Protein AF-A0A3M0XUB3-F1 (afdb_monomer)

Radius of gyration: 36.17 Å; Cα contacts (8 Å, |Δi|>4): 186; chains: 1; bounding box: 65×40×122 Å

Sequence (229 aa):
AEEGLRARLASLLEQQSFTDLVTPPSQEPRLFSTPADTIGNRPDVQAAEELEEAAHAAVKAAWAAYFPDFFASFSWLQNQGYNGSGANDATWQIAIQARLPLWTGGRRQAQLSEAKAQRRAAQYQQEAVKQSARAEVVAARGAWLAAQAQYRAAQSAVAAAEEVTRIQTDRFAEGRLSATDLVDAEATLADARSELVSSLVRWWKADDALRLAVGLAPAAYDEYTGPVK

Foldseek 3Di:
DVQVVQVVVCVVVVHPGPPDDPDFPPDQPPPVPDLLPLCVLAVLLVVLVVQLVVLVVQLVVLVCLQAKDKDKDKDWDFDPDPDPPPDRDIDIDIDIDIDHDPDDPCPSVVSNVVSVVSSVVSVVVSVVSSVVLSVQLVVLVVQLVVLVVQLVVLVVQLVVLVVVLVVQVVCVVVVNHDPVVNVVSVVSNVVSVVSNVVSSVSNLVSSQSNCVSSNHHRPVVVPPPDDDD

Structure (mmCIF, N/CA/C/O backbone):
data_AF-A0A3M0XUB3-F1
#
_entry.id   AF-A0A3M0XUB3-F1
#
loop_
_atom_site.group_PDB
_atom_site.id
_atom_site.type_symbol
_atom_site.label_atom_id
_atom_site.label_alt_id
_atom_site.label_comp_id
_atom_site.label_asym_id
_atom_site.label_entity_id
_atom_site.label_seq_id
_atom_site.pdbx_PDB_ins_code
_atom_site.Cartn_x
_atom_site.Cartn_y
_atom_site.Cartn_z
_atom_site.occupancy
_atom_site.B_iso_or_equiv
_atom_site.auth_seq_id
_atom_site.auth_comp_id
_atom_site.auth_asym_id
_atom_site.auth_atom_id
_atom_site.pdbx_PDB_model_num
ATOM 1 N N . ALA A 1 1 ? -36.779 -10.806 25.736 1.00 58.28 1 ALA A N 1
ATOM 2 C CA . ALA A 1 1 ? -37.187 -10.176 24.457 1.00 58.28 1 ALA A CA 1
ATOM 3 C C . ALA A 1 1 ? -36.072 -10.241 23.405 1.00 58.28 1 ALA A C 1
ATOM 5 O O . ALA A 1 1 ? -36.362 -10.604 22.273 1.00 58.28 1 ALA A O 1
ATOM 6 N N . GLU A 1 2 ? -34.810 -9.965 23.764 1.00 55.41 2 GLU A N 1
ATOM 7 C CA . GLU A 1 2 ? -33.663 -10.013 22.835 1.00 55.41 2 GLU A CA 1
ATOM 8 C C . GLU A 1 2 ? -33.388 -11.383 22.197 1.00 55.41 2 GLU A C 1
ATOM 10 O O . GLU A 1 2 ? -33.124 -11.439 20.999 1.00 55.41 2 GLU A O 1
ATOM 15 N N . GLU A 1 3 ? -33.480 -12.491 22.941 1.00 64.94 3 GLU A N 1
ATOM 16 C CA . GLU A 1 3 ? -33.212 -13.835 22.392 1.00 64.94 3 GLU A CA 1
ATOM 17 C C . GLU A 1 3 ? -34.139 -14.191 21.222 1.00 64.94 3 GLU A C 1
ATOM 19 O O . GLU A 1 3 ? -33.691 -14.709 20.200 1.00 64.94 3 GLU A O 1
ATOM 24 N N . GLY A 1 4 ? -35.424 -13.836 21.323 1.00 72.12 4 GLY A N 1
ATOM 25 C CA . GLY A 1 4 ? -36.395 -14.056 20.249 1.00 72.12 4 GLY A CA 1
ATOM 26 C C . GLY A 1 4 ? -36.142 -13.180 19.018 1.00 72.12 4 GLY A C 1
ATOM 27 O O . GLY A 1 4 ? -36.428 -13.600 17.896 1.00 72.12 4 GLY A O 1
ATOM 28 N N . LEU A 1 5 ? -35.580 -11.981 19.209 1.00 68.50 5 LEU A N 1
ATOM 29 C CA . LEU A 1 5 ? -35.204 -11.090 18.112 1.00 68.50 5 LEU A CA 1
ATOM 30 C C . LEU A 1 5 ? -33.959 -11.617 17.385 1.00 68.50 5 LEU A C 1
ATOM 32 O O . LEU A 1 5 ? -33.956 -11.689 16.159 1.00 68.50 5 LEU A O 1
ATOM 36 N N . ARG A 1 6 ? -32.943 -12.055 18.140 1.00 62.06 6 ARG A N 1
ATOM 37 C CA . ARG A 1 6 ? -31.702 -12.645 17.613 1.00 62.06 6 ARG A CA 1
ATOM 38 C C . ARG A 1 6 ? -31.969 -13.933 16.839 1.00 62.06 6 ARG A C 1
ATOM 40 O O . ARG A 1 6 ? -31.442 -14.091 15.745 1.00 62.06 6 ARG A O 1
ATOM 47 N N . ALA A 1 7 ? -32.843 -14.802 17.349 1.00 66.62 7 ALA A N 1
ATOM 48 C CA . ALA A 1 7 ? -33.237 -16.031 16.663 1.00 66.62 7 ALA A CA 1
ATOM 49 C C . ALA A 1 7 ? -33.978 -15.758 15.339 1.00 66.62 7 ALA A C 1
ATOM 51 O O . ALA A 1 7 ? -33.712 -16.408 14.329 1.00 66.62 7 ALA A O 1
ATOM 52 N N . ARG A 1 8 ? -34.872 -14.758 15.309 1.00 73.19 8 ARG A N 1
ATOM 53 C CA . ARG A 1 8 ? -35.572 -14.352 14.076 1.00 73.19 8 ARG A CA 1
ATOM 54 C C . ARG A 1 8 ? -34.632 -13.724 13.051 1.00 73.19 8 ARG A C 1
ATOM 56 O O . ARG A 1 8 ? -34.733 -14.046 11.871 1.00 73.19 8 ARG A O 1
ATOM 63 N N . LEU A 1 9 ? -33.704 -12.874 13.485 1.00 68.81 9 LEU A N 1
ATOM 64 C CA . LEU A 1 9 ? -32.691 -12.293 12.602 1.00 68.81 9 LEU A CA 1
ATOM 65 C C . LEU A 1 9 ? -31.747 -13.361 12.039 1.00 68.81 9 LEU A C 1
ATOM 67 O O . LEU A 1 9 ? -31.452 -13.336 10.849 1.00 68.81 9 LEU A O 1
ATOM 71 N N . ALA A 1 10 ? -31.331 -14.325 12.866 1.00 65.81 10 ALA A N 1
ATOM 72 C CA . ALA A 1 10 ? -30.506 -15.456 12.441 1.00 65.81 10 ALA A CA 1
ATOM 73 C C . ALA A 1 10 ? -31.210 -16.268 11.344 1.00 65.81 10 ALA A C 1
ATOM 75 O O . ALA A 1 10 ? -30.622 -16.533 10.299 1.00 65.81 10 ALA A O 1
ATOM 76 N N . SER A 1 11 ? -32.509 -16.538 11.520 1.00 74.06 11 SER A N 1
ATOM 77 C CA . SER A 1 11 ? -33.312 -17.244 10.513 1.00 74.06 11 SER A CA 1
ATOM 78 C C . SER A 1 11 ? -33.488 -16.474 9.198 1.00 74.06 11 SER A C 1
ATOM 80 O O . SER A 1 11 ? -33.572 -17.092 8.143 1.00 74.06 11 SER A O 1
ATOM 82 N N . LEU A 1 12 ? -33.522 -15.136 9.242 1.00 80.62 12 LEU A N 1
ATOM 83 C CA . LEU A 1 12 ? -33.640 -14.282 8.052 1.00 80.62 12 LEU A CA 1
ATOM 84 C C . LEU A 1 12 ? -32.338 -14.193 7.251 1.00 80.62 12 LEU A C 1
ATOM 86 O O . LEU A 1 12 ? -32.382 -13.962 6.048 1.00 80.62 12 LEU A O 1
ATOM 90 N N . LEU A 1 13 ? -31.197 -14.341 7.922 1.00 75.25 13 LEU A N 1
ATOM 91 C CA . LEU A 1 13 ? -29.862 -14.223 7.335 1.00 75.25 13 LEU A CA 1
ATOM 92 C C . LEU A 1 13 ? -29.212 -15.587 7.050 1.00 75.25 13 LEU A C 1
ATOM 94 O O . LEU A 1 13 ? -28.013 -15.637 6.795 1.00 75.25 13 LEU A O 1
ATOM 98 N N . GLU A 1 14 ? -29.980 -16.681 7.127 1.00 75.12 14 GLU A N 1
ATOM 99 C CA . GLU A 1 14 ? -29.489 -18.064 6.996 1.00 75.12 14 GLU A CA 1
ATOM 100 C C . GLU A 1 14 ? -28.308 -18.398 7.935 1.00 75.12 14 GLU A C 1
ATOM 102 O O . GLU A 1 14 ? -27.496 -19.280 7.655 1.00 75.12 14 GLU A O 1
ATOM 107 N N . GLN A 1 15 ? -28.201 -17.716 9.080 1.00 58.84 15 GLN A N 1
ATOM 108 C CA . GLN A 1 15 ? -27.151 -17.966 10.068 1.00 58.84 15 GLN A CA 1
ATOM 109 C C . GLN A 1 15 ? -27.654 -18.861 11.203 1.00 58.84 15 GLN A C 1
ATOM 111 O O . GLN A 1 15 ? -28.794 -18.741 11.650 1.00 58.84 15 GLN A O 1
ATOM 116 N N . GLN A 1 16 ? -26.795 -19.768 11.688 1.00 55.72 16 GLN A N 1
ATOM 117 C CA . GLN A 1 16 ? -27.175 -20.757 12.708 1.00 55.72 16 GLN A CA 1
ATOM 118 C C . GLN A 1 16 ? -27.463 -20.120 14.075 1.00 55.72 16 GLN A C 1
ATOM 120 O O . GLN A 1 16 ? -28.366 -20.567 14.779 1.00 55.72 16 GLN A O 1
ATOM 125 N N . SER A 1 17 ? -26.730 -19.069 14.451 1.00 54.97 17 SER A N 1
ATOM 126 C CA . SER A 1 17 ? -27.003 -18.263 15.642 1.00 54.97 17 SER A CA 1
ATOM 127 C C . SER A 1 17 ? -26.176 -16.971 15.628 1.00 54.97 17 SER A C 1
ATOM 129 O O . SER A 1 17 ? -25.118 -16.927 15.012 1.00 54.97 17 SER A O 1
ATOM 131 N N . PHE A 1 18 ? -26.631 -15.935 16.340 1.00 52.50 18 PHE A N 1
ATOM 132 C CA . PHE A 1 18 ? -25.829 -14.739 16.662 1.00 52.50 18 PHE A CA 1
ATOM 133 C C . PHE A 1 18 ? -25.311 -14.772 18.110 1.00 52.50 18 PHE A C 1
ATOM 135 O O . PHE A 1 18 ? -25.083 -13.730 18.722 1.00 52.50 18 PHE A O 1
ATOM 142 N N . THR A 1 19 ? -25.226 -15.962 18.708 1.00 49.53 19 THR A N 1
ATOM 143 C CA . THR A 1 19 ? -24.851 -16.129 20.121 1.00 49.53 19 THR A CA 1
ATOM 144 C C . THR A 1 19 ? -23.349 -16.184 20.352 1.00 49.53 19 THR A C 1
ATOM 146 O O . THR A 1 19 ? -22.919 -15.952 21.481 1.00 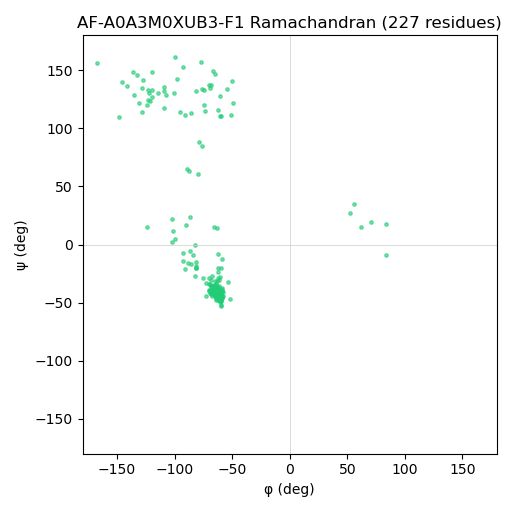49.53 19 THR A O 1
ATOM 149 N N . ASP A 1 20 ? -22.556 -16.429 19.311 1.00 51.12 20 ASP A N 1
ATOM 150 C CA . ASP A 1 20 ? -21.107 -16.459 19.446 1.00 51.12 20 ASP A CA 1
ATOM 151 C C . ASP A 1 20 ? -20.565 -15.036 19.593 1.00 51.12 20 ASP A C 1
ATOM 153 O O . ASP A 1 20 ? -20.750 -14.167 18.736 1.00 51.12 20 ASP A O 1
ATOM 157 N N . LEU A 1 21 ? -19.895 -14.784 20.720 1.00 53.72 21 LEU A N 1
ATOM 158 C CA . LEU A 1 21 ? -19.135 -13.558 20.910 1.00 53.72 21 LEU A CA 1
ATOM 159 C C . LEU A 1 21 ? -18.027 -13.543 19.859 1.00 53.72 21 LEU A C 1
ATOM 161 O O . LEU A 1 21 ? -17.131 -14.388 19.889 1.00 53.72 21 LEU A O 1
ATOM 165 N N . VAL A 1 22 ? -18.081 -12.568 18.947 1.00 63.12 22 VAL A N 1
ATOM 166 C CA . VAL A 1 22 ? -16.987 -12.305 18.011 1.00 63.12 22 VAL A CA 1
ATOM 167 C C . VAL A 1 22 ? -15.709 -12.182 18.836 1.00 63.12 22 VAL A C 1
ATOM 169 O O . VAL A 1 22 ? -15.559 -11.267 19.651 1.00 63.12 22 VAL A O 1
ATOM 172 N N . THR A 1 23 ? -14.812 -13.154 18.679 1.00 66.31 23 THR A N 1
ATOM 173 C CA . THR A 1 23 ? -13.609 -13.218 19.505 1.00 66.31 23 THR A CA 1
ATOM 174 C C . THR A 1 23 ? -12.705 -12.056 19.098 1.00 66.31 23 THR A C 1
ATOM 176 O O . THR A 1 23 ? -12.555 -11.805 17.905 1.00 66.31 23 THR A O 1
ATOM 179 N N . PRO A 1 24 ? -12.118 -11.288 20.025 1.00 67.44 24 PRO A N 1
ATOM 180 C CA . PRO A 1 24 ? -11.225 -10.210 19.630 1.00 67.44 24 PRO A CA 1
ATOM 181 C C . PRO A 1 24 ? -9.972 -10.771 18.939 1.00 67.44 24 PRO A C 1
ATOM 183 O O . PRO A 1 24 ? -9.515 -11.852 19.331 1.00 67.44 24 PRO A O 1
ATOM 186 N N . PRO A 1 25 ? -9.385 -10.064 17.954 1.00 69.06 25 PRO A N 1
ATOM 187 C CA . PRO A 1 25 ? -8.170 -10.528 17.298 1.00 69.06 25 PRO A CA 1
ATOM 188 C C . PRO A 1 25 ? -7.055 -10.679 18.341 1.00 69.06 25 PRO A C 1
ATOM 190 O O . PRO A 1 25 ? -6.596 -9.722 18.960 1.00 69.06 25 PRO A O 1
ATOM 193 N N . SER A 1 26 ? -6.674 -11.924 18.622 1.00 62.12 26 SER A N 1
ATOM 194 C CA . SER A 1 26 ? -5.925 -12.261 19.837 1.00 62.12 26 SER A CA 1
ATOM 195 C C . SER A 1 26 ? -4.426 -11.985 19.728 1.00 62.12 26 SER A C 1
ATOM 197 O O . SER A 1 26 ? -3.753 -11.889 20.756 1.00 62.12 26 SER A O 1
ATOM 199 N N . GLN A 1 27 ? -3.887 -11.842 18.511 1.00 64.88 27 GLN A N 1
ATOM 200 C CA . GLN A 1 27 ? -2.463 -11.611 18.268 1.00 64.88 27 GLN A CA 1
ATOM 201 C C . GLN A 1 27 ? -2.254 -10.703 17.058 1.00 64.88 27 GLN A C 1
ATOM 203 O O . GLN A 1 27 ? -2.925 -10.859 16.042 1.00 64.88 27 GLN A O 1
ATOM 208 N N . GLU A 1 28 ? -1.287 -9.788 17.166 1.00 64.50 28 GLU A N 1
ATOM 209 C CA . GLU A 1 28 ? -0.730 -9.105 15.997 1.00 64.50 28 GLU A CA 1
ATOM 210 C C . GLU A 1 28 ? -0.254 -10.189 15.003 1.00 64.50 28 GLU A C 1
ATOM 212 O O . GLU A 1 28 ? 0.377 -11.162 15.444 1.00 64.50 28 GLU A O 1
ATOM 217 N N . PRO A 1 29 ? -0.557 -10.085 13.695 1.00 60.72 29 PRO A N 1
ATOM 218 C CA . PRO A 1 29 ? -0.103 -11.062 12.708 1.00 60.72 29 PRO A CA 1
ATOM 219 C C . PRO A 1 29 ? 1.408 -11.328 12.861 1.00 60.72 29 PRO A C 1
ATOM 221 O O . PRO A 1 29 ? 2.213 -10.406 12.815 1.00 60.72 29 PRO A O 1
ATOM 224 N N . ARG A 1 30 ? 1.812 -12.585 13.102 1.00 53.41 30 ARG A N 1
ATOM 225 C CA . ARG A 1 30 ? 3.136 -12.973 13.652 1.00 53.41 30 ARG A CA 1
ATOM 226 C C . ARG A 1 30 ? 4.384 -12.688 12.783 1.00 53.41 30 ARG A C 1
ATOM 228 O O . ARG A 1 30 ? 5.447 -13.221 13.082 1.00 53.41 30 ARG A O 1
ATOM 235 N N . LEU A 1 31 ? 4.325 -11.865 11.739 1.00 51.97 31 LEU A N 1
ATOM 236 C CA . LEU A 1 31 ? 5.441 -11.690 10.789 1.00 51.97 31 LEU A CA 1
ATOM 237 C C . LEU A 1 31 ? 6.319 -10.443 11.023 1.00 51.97 31 LEU A C 1
ATOM 239 O O . LEU A 1 31 ? 7.235 -10.186 10.249 1.00 51.97 31 LEU A O 1
ATOM 243 N N . PHE A 1 32 ? 6.103 -9.668 12.089 1.00 49.38 32 PHE A N 1
ATOM 244 C CA . PHE A 1 32 ? 6.733 -8.344 12.242 1.00 49.38 32 PHE A CA 1
ATOM 245 C C . PHE A 1 32 ? 8.093 -8.294 12.950 1.00 49.38 32 PHE A C 1
ATOM 247 O O . PHE A 1 32 ? 8.518 -7.204 13.339 1.00 49.38 32 PHE A O 1
ATOM 254 N N . SER A 1 33 ? 8.826 -9.402 13.109 1.00 46.06 33 SER A N 1
ATOM 255 C CA . SER A 1 33 ? 10.192 -9.289 13.651 1.00 46.06 33 SER A CA 1
ATOM 256 C C . SER A 1 33 ? 11.116 -8.455 12.748 1.00 46.06 33 SER A C 1
ATOM 258 O O . SER A 1 33 ? 12.080 -7.884 13.252 1.00 46.06 33 SER A O 1
ATOM 260 N N . THR A 1 34 ? 10.784 -8.290 11.458 1.00 48.47 34 THR A N 1
ATOM 261 C CA . THR A 1 34 ? 11.480 -7.388 10.524 1.00 48.47 34 THR A CA 1
ATOM 262 C C . THR A 1 34 ? 10.526 -6.812 9.456 1.00 48.47 34 THR A C 1
ATOM 264 O O . THR A 1 34 ? 10.148 -7.518 8.525 1.00 48.47 34 THR A O 1
ATOM 267 N N . PRO A 1 35 ? 10.186 -5.502 9.494 1.00 53.78 35 PRO A N 1
ATOM 268 C CA . PRO A 1 35 ? 9.396 -4.821 8.449 1.00 53.78 35 PRO A CA 1
ATOM 269 C C . PRO A 1 35 ? 10.002 -4.866 7.034 1.00 53.78 35 PRO A C 1
ATOM 271 O O . PRO A 1 35 ? 9.356 -4.471 6.067 1.00 53.78 35 PRO A O 1
ATOM 274 N N . ALA A 1 36 ? 11.270 -5.268 6.913 1.00 49.06 36 ALA A N 1
ATOM 275 C CA . ALA A 1 36 ? 12.004 -5.292 5.655 1.00 49.06 36 ALA A CA 1
ATOM 276 C C . ALA A 1 36 ? 11.719 -6.539 4.799 1.00 49.06 36 ALA A C 1
ATOM 278 O O . ALA A 1 36 ? 11.812 -6.430 3.578 1.00 49.06 36 ALA A O 1
ATOM 279 N N . ASP A 1 37 ? 11.337 -7.670 5.406 1.00 55.12 37 ASP A N 1
ATOM 280 C CA . ASP A 1 37 ? 11.172 -8.949 4.691 1.00 55.12 37 ASP A CA 1
ATOM 281 C C . ASP A 1 37 ? 9.738 -9.199 4.200 1.00 55.12 37 ASP A C 1
ATOM 283 O O . ASP A 1 37 ? 9.510 -10.053 3.347 1.00 55.12 37 ASP A O 1
ATOM 287 N N . THR A 1 38 ? 8.752 -8.444 4.689 1.00 62.12 38 THR A N 1
ATOM 288 C CA . THR A 1 38 ? 7.331 -8.703 4.401 1.00 62.12 38 THR A CA 1
ATOM 289 C C . THR A 1 38 ? 6.842 -8.157 3.061 1.00 62.12 38 THR A C 1
ATOM 291 O O . THR A 1 38 ? 5.838 -8.619 2.533 1.00 62.12 38 THR A O 1
ATOM 294 N N . ILE A 1 39 ? 7.543 -7.186 2.478 1.00 72.75 39 ILE A N 1
ATOM 295 C CA . ILE A 1 39 ? 7.062 -6.458 1.292 1.00 72.75 39 ILE A CA 1
ATOM 296 C C . ILE A 1 39 ? 7.315 -7.221 -0.014 1.00 72.75 39 ILE A C 1
ATOM 298 O O . ILE A 1 39 ? 6.632 -6.970 -1.003 1.00 72.75 39 ILE A O 1
ATOM 302 N N . GLY A 1 40 ? 8.247 -8.181 -0.024 1.00 71.62 40 GLY A N 1
ATOM 303 C CA . GLY A 1 40 ? 8.594 -8.946 -1.231 1.00 71.62 40 GLY A CA 1
ATOM 304 C C . GLY A 1 40 ? 7.441 -9.782 -1.802 1.00 71.62 40 GLY A C 1
ATOM 305 O O . GLY A 1 40 ? 7.410 -10.061 -2.998 1.00 71.62 40 GLY A O 1
ATOM 306 N N . ASN A 1 41 ? 6.455 -10.136 -0.973 1.00 75.62 41 ASN A N 1
ATOM 307 C CA . ASN A 1 41 ? 5.272 -10.874 -1.417 1.00 75.62 41 ASN A CA 1
ATOM 308 C C . ASN A 1 41 ? 4.149 -9.978 -1.951 1.00 75.62 41 ASN A C 1
ATOM 310 O O . ASN A 1 41 ? 3.140 -10.502 -2.423 1.00 75.62 41 ASN A O 1
ATOM 314 N N . ARG A 1 42 ? 4.274 -8.647 -1.877 1.00 85.38 42 ARG A N 1
ATOM 315 C CA . ARG A 1 42 ? 3.205 -7.774 -2.356 1.00 85.38 42 ARG A CA 1
ATOM 316 C C . ARG A 1 42 ? 3.205 -7.699 -3.894 1.00 85.38 42 ARG A C 1
ATOM 318 O O . ARG A 1 42 ? 4.259 -7.481 -4.498 1.00 85.38 42 ARG A O 1
ATOM 325 N N . PRO A 1 43 ? 2.031 -7.824 -4.541 1.00 88.44 43 PRO A N 1
ATOM 326 C CA . PRO A 1 43 ? 1.930 -7.857 -6.001 1.00 88.44 43 PRO A CA 1
ATOM 327 C C . PRO A 1 43 ? 2.292 -6.520 -6.664 1.00 88.44 43 PRO A C 1
ATOM 329 O O . PRO A 1 43 ? 2.754 -6.503 -7.800 1.00 88.44 43 PRO A O 1
ATOM 332 N N . ASP A 1 44 ? 2.119 -5.396 -5.965 1.00 90.69 44 ASP A N 1
ATOM 333 C CA . ASP A 1 44 ? 2.519 -4.067 -6.441 1.00 90.69 44 ASP A CA 1
ATOM 334 C C . ASP A 1 44 ? 4.046 -3.909 -6.519 1.00 90.69 44 ASP A C 1
ATOM 336 O O . ASP A 1 44 ? 4.563 -3.348 -7.486 1.00 90.69 44 ASP A O 1
ATOM 340 N N . VAL A 1 45 ? 4.779 -4.451 -5.542 1.00 91.44 45 VAL A N 1
ATOM 341 C CA . VAL A 1 45 ? 6.249 -4.458 -5.536 1.00 91.44 45 VAL A CA 1
ATOM 342 C C . VAL A 1 45 ? 6.806 -5.384 -6.608 1.00 91.44 45 VAL A C 1
ATOM 344 O O . VAL A 1 45 ? 7.726 -4.982 -7.319 1.00 91.44 45 VAL A O 1
ATOM 347 N N . GLN A 1 46 ? 6.216 -6.568 -6.778 1.00 91.50 46 GLN A N 1
ATOM 348 C CA . GLN A 1 46 ? 6.584 -7.490 -7.857 1.00 91.50 46 GLN A CA 1
ATOM 349 C C . GLN A 1 46 ? 6.339 -6.858 -9.231 1.00 91.50 46 GLN A C 1
ATOM 351 O O . GLN A 1 46 ? 7.223 -6.865 -10.080 1.00 91.50 46 GLN A O 1
ATOM 356 N N . ALA A 1 47 ? 5.189 -6.210 -9.437 1.00 93.12 47 ALA A N 1
ATOM 357 C CA . ALA A 1 47 ? 4.918 -5.494 -10.682 1.00 93.12 47 ALA A CA 1
ATOM 358 C C . ALA A 1 47 ? 5.948 -4.382 -10.953 1.00 93.12 47 ALA A C 1
ATOM 360 O O . ALA A 1 47 ? 6.363 -4.184 -12.094 1.00 93.12 47 ALA A O 1
ATOM 361 N N . ALA A 1 48 ? 6.387 -3.661 -9.917 1.00 94.25 48 ALA A N 1
ATOM 362 C CA . ALA A 1 48 ? 7.416 -2.636 -10.060 1.00 94.25 48 ALA A CA 1
ATOM 363 C C . ALA A 1 48 ? 8.808 -3.221 -10.377 1.00 94.25 48 ALA A C 1
ATOM 365 O O . ALA A 1 48 ? 9.569 -2.607 -11.125 1.00 94.25 48 ALA A O 1
ATOM 366 N N . GLU A 1 49 ? 9.132 -4.399 -9.841 1.00 94.12 49 GLU A N 1
ATOM 367 C CA . GLU A 1 49 ? 10.341 -5.165 -10.177 1.00 94.12 49 GLU A CA 1
ATOM 368 C C . GLU A 1 49 ? 10.340 -5.619 -11.642 1.00 94.12 49 GLU A C 1
ATOM 370 O O . GLU A 1 49 ? 11.296 -5.343 -12.366 1.00 94.12 49 GLU A O 1
ATOM 375 N N . GLU A 1 50 ? 9.237 -6.194 -12.119 1.00 95.44 50 GLU A N 1
ATOM 376 C CA . GLU A 1 50 ? 9.083 -6.609 -13.520 1.00 95.44 50 GLU A CA 1
ATOM 377 C C . GLU A 1 50 ? 9.182 -5.421 -14.494 1.00 95.44 50 GLU A C 1
ATOM 379 O O . GLU A 1 50 ? 9.758 -5.526 -15.579 1.00 95.44 50 GLU A O 1
ATOM 384 N N . LEU A 1 51 ? 8.669 -4.245 -14.110 1.00 95.25 51 LEU A N 1
ATOM 385 C CA . LEU A 1 51 ? 8.815 -3.018 -14.902 1.00 95.25 51 LEU A CA 1
ATOM 386 C C . LEU A 1 51 ? 10.273 -2.539 -14.982 1.00 95.25 51 LEU A C 1
ATOM 388 O O . LEU A 1 51 ? 10.708 -2.060 -16.036 1.00 95.25 51 LEU A O 1
ATOM 392 N N . GLU A 1 52 ? 11.041 -2.664 -13.897 1.00 96.50 52 GLU A N 1
ATOM 393 C CA . GLU A 1 52 ? 12.479 -2.375 -13.901 1.00 96.50 52 GLU A CA 1
ATOM 394 C C . GLU A 1 52 ? 13.232 -3.352 -14.815 1.00 96.50 52 GLU A C 1
ATOM 396 O O . GLU A 1 52 ? 14.069 -2.930 -15.624 1.00 96.50 52 GLU A O 1
ATOM 401 N N . GLU A 1 53 ? 12.897 -4.642 -14.746 1.00 96.56 53 GLU A N 1
ATOM 402 C CA . GLU A 1 53 ? 13.490 -5.673 -15.595 1.00 96.56 53 GLU A CA 1
ATOM 403 C C . GLU A 1 53 ? 13.152 -5.459 -17.078 1.00 96.56 53 GLU A C 1
ATOM 405 O O . GLU A 1 53 ? 14.046 -5.507 -17.932 1.00 96.56 53 GLU A O 1
ATOM 410 N N . ALA A 1 54 ? 11.905 -5.108 -17.399 1.00 97.38 54 ALA A N 1
ATOM 411 C CA . ALA A 1 54 ? 11.493 -4.741 -18.751 1.00 97.38 54 ALA A CA 1
ATOM 412 C C . ALA A 1 54 ? 12.282 -3.529 -19.278 1.00 97.38 54 ALA A C 1
ATOM 414 O O . ALA A 1 54 ? 12.774 -3.538 -20.413 1.00 97.38 54 ALA A O 1
ATOM 415 N N . ALA A 1 55 ? 12.487 -2.501 -18.448 1.00 97.06 55 ALA A N 1
ATOM 416 C CA . ALA A 1 55 ? 13.303 -1.345 -18.814 1.00 97.06 55 ALA A CA 1
ATOM 417 C C . ALA A 1 55 ? 14.788 -1.718 -18.992 1.00 97.06 55 ALA A C 1
ATOM 419 O O . ALA A 1 55 ? 15.474 -1.202 -19.880 1.00 97.06 55 ALA A O 1
ATOM 420 N N . HIS A 1 56 ? 15.303 -2.654 -18.194 1.00 97.44 56 HIS A N 1
ATOM 421 C CA . HIS A 1 56 ? 16.648 -3.195 -18.368 1.00 97.44 56 HIS A CA 1
ATOM 422 C C . HIS A 1 56 ? 16.787 -3.989 -19.679 1.00 97.44 56 HIS A C 1
ATOM 424 O O . HIS A 1 56 ? 17.784 -3.823 -20.391 1.00 97.44 56 HIS A O 1
ATOM 430 N N . ALA A 1 57 ? 15.785 -4.785 -20.054 1.00 97.56 57 ALA A N 1
ATOM 431 C CA . ALA A 1 57 ? 15.732 -5.464 -21.346 1.00 97.56 57 ALA A CA 1
ATOM 432 C C . ALA A 1 57 ? 15.679 -4.466 -22.517 1.00 97.56 57 ALA A C 1
ATOM 434 O O . ALA A 1 57 ? 16.378 -4.657 -23.514 1.00 97.56 57 ALA A O 1
ATOM 435 N N . ALA A 1 58 ? 14.959 -3.349 -22.374 1.00 96.62 58 ALA A N 1
ATOM 436 C CA . ALA A 1 58 ? 14.944 -2.276 -23.368 1.00 96.62 58 ALA A CA 1
ATOM 437 C C . ALA A 1 58 ? 16.332 -1.636 -23.566 1.00 96.62 58 ALA A C 1
ATOM 439 O O . ALA A 1 58 ? 16.732 -1.362 -24.699 1.00 96.62 58 ALA A O 1
ATOM 440 N N . VAL A 1 59 ? 17.124 -1.470 -22.497 1.00 97.69 59 VAL A N 1
ATOM 441 C CA . VAL A 1 59 ? 18.530 -1.029 -22.611 1.00 97.69 59 VAL A CA 1
ATOM 442 C C . VAL A 1 59 ? 19.367 -2.042 -23.390 1.00 97.69 59 VAL A C 1
ATOM 444 O O . VAL A 1 59 ? 20.160 -1.640 -24.245 1.00 97.69 59 VAL A O 1
ATOM 447 N N . LYS A 1 60 ? 19.191 -3.346 -23.135 1.00 96.81 60 LYS A N 1
ATOM 448 C CA . LYS A 1 60 ? 19.883 -4.403 -23.892 1.00 96.81 60 LYS A CA 1
ATOM 449 C C . LYS A 1 60 ? 19.493 -4.374 -25.370 1.00 96.81 60 LYS A C 1
ATOM 451 O O . LYS A 1 60 ? 20.376 -4.466 -26.215 1.00 96.81 60 LYS A O 1
ATOM 456 N N . ALA A 1 61 ? 18.214 -4.173 -25.686 1.00 95.50 61 ALA A N 1
ATOM 457 C CA . ALA A 1 61 ? 17.736 -4.031 -27.061 1.00 95.50 61 ALA A CA 1
ATOM 458 C C . ALA A 1 61 ? 18.317 -2.781 -27.752 1.00 95.50 61 ALA A C 1
ATOM 460 O O . ALA A 1 61 ? 18.795 -2.856 -28.882 1.00 95.50 61 ALA A O 1
ATOM 461 N N . ALA A 1 62 ? 18.368 -1.641 -27.056 1.00 95.25 62 ALA A N 1
ATOM 462 C CA . ALA A 1 62 ? 18.998 -0.426 -27.574 1.00 95.25 62 ALA A CA 1
ATOM 463 C C . ALA A 1 62 ? 20.511 -0.604 -27.794 1.00 95.25 62 ALA A C 1
ATOM 465 O O . ALA A 1 62 ? 21.078 -0.053 -28.738 1.00 95.25 62 ALA A O 1
ATOM 466 N N . TRP A 1 63 ? 21.173 -1.397 -26.948 1.00 94.94 63 TRP A N 1
ATOM 467 C CA . TRP A 1 63 ? 22.575 -1.768 -27.129 1.00 94.94 63 TRP A CA 1
ATOM 468 C C . TRP A 1 63 ? 22.773 -2.775 -28.273 1.00 94.94 63 TRP A C 1
ATOM 470 O O . TRP A 1 63 ? 23.752 -2.677 -29.009 1.00 94.94 63 TRP A O 1
ATOM 480 N N . ALA A 1 64 ? 21.817 -3.680 -28.503 1.00 93.69 64 ALA A N 1
ATOM 481 C CA . ALA A 1 64 ? 21.843 -4.625 -29.617 1.00 93.69 64 ALA A CA 1
ATOM 482 C C . ALA A 1 64 ? 21.854 -3.923 -30.988 1.00 93.69 64 ALA A C 1
ATOM 484 O O . ALA A 1 64 ? 22.476 -4.421 -31.919 1.00 93.69 64 ALA A O 1
ATOM 485 N N . ALA A 1 65 ? 21.298 -2.709 -31.093 1.00 90.69 65 ALA A N 1
ATOM 486 C CA . ALA A 1 65 ? 21.354 -1.890 -32.311 1.00 90.69 65 ALA A CA 1
ATOM 487 C C . ALA A 1 65 ? 22.786 -1.484 -32.744 1.00 90.69 65 ALA A C 1
ATOM 489 O O . ALA A 1 65 ? 22.980 -0.891 -33.815 1.00 90.69 65 ALA A O 1
ATOM 490 N N . TYR A 1 66 ? 23.806 -1.745 -31.918 1.00 91.19 66 TYR A N 1
ATOM 491 C CA . TYR A 1 66 ? 25.215 -1.586 -32.290 1.00 91.19 66 TYR A CA 1
ATOM 492 C C . TYR A 1 66 ? 25.769 -2.769 -33.096 1.00 91.19 66 TYR A C 1
ATOM 494 O O . TYR A 1 66 ? 26.805 -2.618 -33.743 1.00 91.19 66 TYR A O 1
ATOM 502 N N . PHE A 1 67 ? 25.065 -3.898 -33.111 1.00 92.81 67 PHE A N 1
ATOM 503 C CA . PHE A 1 67 ? 25.434 -5.119 -33.818 1.00 92.81 67 PHE A CA 1
ATOM 504 C C . PHE A 1 67 ? 24.675 -5.250 -35.150 1.00 92.81 67 PHE A C 1
ATOM 506 O O . PHE A 1 67 ? 23.688 -4.545 -35.370 1.00 92.81 67 PHE A O 1
ATOM 513 N N . PRO A 1 68 ? 25.158 -6.096 -36.080 1.00 92.31 68 PRO A N 1
ATOM 514 C CA . PRO A 1 68 ? 24.436 -6.395 -37.311 1.00 92.31 68 PRO A CA 1
ATOM 515 C C . PRO A 1 68 ? 23.159 -7.193 -37.032 1.00 92.31 68 PRO A C 1
ATOM 517 O O . PRO A 1 68 ? 23.186 -8.173 -36.289 1.00 92.31 68 PRO A O 1
ATOM 520 N N . ASP A 1 69 ? 22.073 -6.822 -37.705 1.00 92.19 69 ASP A N 1
ATOM 521 C CA . ASP A 1 69 ? 20.862 -7.635 -37.764 1.00 92.19 69 ASP A CA 1
ATOM 522 C C . ASP A 1 69 ? 21.042 -8.728 -38.821 1.00 92.19 69 ASP A C 1
ATOM 524 O O . ASP A 1 69 ? 21.447 -8.439 -39.951 1.00 92.19 69 ASP A O 1
ATOM 528 N N . PHE A 1 70 ? 20.713 -9.972 -38.478 1.00 93.69 70 PHE A N 1
ATOM 529 C CA . PHE A 1 70 ? 20.730 -11.098 -39.408 1.00 93.69 70 PHE A CA 1
ATOM 530 C C . PHE A 1 70 ? 19.303 -11.515 -39.749 1.00 93.69 70 PHE A C 1
ATOM 532 O O . PHE A 1 70 ? 18.491 -11.784 -38.868 1.00 93.69 70 PHE A O 1
ATOM 539 N N . PHE A 1 71 ? 19.018 -11.611 -41.040 1.00 95.12 71 PHE A N 1
ATOM 540 C CA . PHE A 1 71 ? 17.748 -12.073 -41.575 1.00 95.12 71 PHE A CA 1
ATOM 541 C C . PHE A 1 71 ? 18.009 -13.304 -42.428 1.00 95.12 71 PHE A C 1
ATOM 543 O O . PHE A 1 71 ? 18.834 -13.266 -43.338 1.00 95.12 71 PHE A O 1
ATOM 550 N N . ALA A 1 72 ? 17.300 -14.388 -42.148 1.00 95.75 72 ALA A N 1
ATOM 551 C CA . ALA A 1 72 ? 17.299 -15.576 -42.983 1.00 95.75 72 ALA A CA 1
ATOM 552 C C . ALA A 1 72 ? 15.875 -15.818 -43.474 1.00 95.75 72 ALA A C 1
ATOM 554 O O . ALA A 1 72 ? 14.926 -15.754 -42.692 1.00 95.75 72 ALA A O 1
ATOM 555 N N . SER A 1 73 ? 15.721 -16.079 -44.765 1.00 95.06 73 SER A N 1
ATOM 556 C CA . SER A 1 73 ? 14.438 -16.434 -45.354 1.00 95.06 73 SER A CA 1
ATOM 557 C C . SER A 1 73 ? 14.577 -17.651 -46.253 1.00 95.06 73 SER A C 1
ATOM 559 O O . SER A 1 73 ? 15.593 -17.866 -46.917 1.00 95.06 73 SER A O 1
ATOM 561 N N . PHE A 1 74 ? 13.523 -18.455 -46.252 1.00 95.81 74 PHE A N 1
ATOM 562 C CA . PHE A 1 74 ? 13.335 -19.572 -47.157 1.00 95.81 74 PHE A CA 1
ATOM 563 C C . PHE A 1 74 ? 12.032 -19.335 -47.907 1.00 95.81 74 PHE A C 1
ATOM 565 O O . PHE A 1 74 ? 11.007 -19.037 -47.291 1.00 95.81 74 PHE A O 1
ATOM 572 N N . SER A 1 75 ? 12.073 -19.447 -49.228 1.00 92.31 75 SER A N 1
ATOM 573 C CA . SER A 1 75 ? 10.884 -19.411 -50.064 1.00 92.31 75 SER A CA 1
ATOM 574 C C . SER A 1 75 ? 10.861 -20.620 -50.983 1.00 92.31 75 SER A C 1
ATOM 576 O O . SER A 1 75 ? 11.881 -21.058 -51.513 1.00 92.31 75 SER A O 1
ATOM 578 N N . TRP A 1 76 ? 9.666 -21.163 -51.170 1.00 90.56 76 TRP A N 1
ATOM 579 C CA . TRP A 1 76 ? 9.391 -22.213 -52.131 1.00 90.56 76 TRP A CA 1
ATOM 580 C C . TRP A 1 76 ? 8.171 -21.780 -52.925 1.00 90.56 76 TRP A C 1
ATOM 582 O O . TRP A 1 76 ? 7.127 -21.465 -52.355 1.00 90.56 76 TRP A O 1
ATOM 592 N N . LEU A 1 77 ? 8.340 -21.687 -54.237 1.00 84.69 77 LEU A N 1
ATOM 593 C CA . LEU A 1 77 ? 7.312 -21.241 -55.153 1.00 84.69 77 LEU A CA 1
ATOM 594 C C . LEU A 1 77 ? 7.095 -22.332 -56.191 1.00 84.69 77 LEU A C 1
ATOM 596 O O . LEU A 1 77 ? 8.029 -22.752 -56.874 1.00 84.69 77 LEU A O 1
ATOM 600 N N . GLN A 1 78 ? 5.850 -22.773 -56.309 1.00 81.62 78 GLN A N 1
ATOM 601 C CA . GLN A 1 78 ? 5.431 -23.714 -57.332 1.00 81.62 78 GLN A CA 1
ATOM 602 C C . GLN A 1 78 ? 4.563 -22.975 -58.341 1.00 81.62 78 GLN A C 1
ATOM 604 O O . GLN A 1 78 ? 3.507 -22.448 -57.989 1.00 81.62 78 GLN A O 1
ATOM 609 N N . ASN A 1 79 ? 5.016 -22.921 -59.591 1.00 72.62 79 ASN A N 1
ATOM 610 C CA . ASN A 1 79 ? 4.253 -22.303 -60.661 1.00 72.62 79 ASN A CA 1
ATOM 611 C C . ASN A 1 79 ? 3.447 -23.372 -61.408 1.00 72.62 79 ASN A C 1
ATOM 613 O O . ASN A 1 79 ? 4.019 -24.228 -62.077 1.00 72.62 79 ASN A O 1
ATOM 617 N N . GLN A 1 80 ? 2.118 -23.313 -61.319 1.00 68.56 80 GLN A N 1
ATOM 618 C CA . GLN A 1 80 ? 1.230 -24.110 -62.170 1.00 68.56 80 GLN A CA 1
ATOM 619 C C . GLN A 1 80 ? 0.947 -23.345 -63.469 1.00 68.56 80 GLN A C 1
ATOM 621 O O . GLN A 1 80 ? -0.170 -22.905 -63.733 1.00 68.56 80 GLN A O 1
ATOM 626 N N . GLY A 1 81 ? 1.995 -23.105 -64.254 1.00 61.84 81 GLY A N 1
ATOM 627 C CA . GLY A 1 81 ? 1.873 -22.439 -65.545 1.00 61.84 81 GLY A CA 1
ATOM 628 C C . GLY A 1 81 ? 1.264 -23.373 -66.591 1.00 61.84 81 GLY A C 1
ATOM 629 O O . GLY A 1 81 ? 1.719 -24.500 -66.760 1.00 61.84 81 GLY A O 1
ATOM 630 N N . TYR A 1 82 ? 0.271 -22.896 -67.346 1.00 59.94 82 TYR A N 1
ATOM 631 C CA . TYR A 1 82 ? -0.214 -23.561 -68.562 1.00 59.94 82 TYR A CA 1
ATOM 632 C C . TYR A 1 82 ? 0.742 -23.244 -69.727 1.00 59.94 82 TYR A C 1
ATOM 634 O O . TYR A 1 82 ? 0.376 -22.576 -70.691 1.00 59.94 82 TYR A O 1
ATOM 642 N N . ASN A 1 83 ? 2.013 -23.634 -69.614 1.00 61.47 83 ASN A N 1
ATOM 643 C CA . ASN A 1 83 ? 2.946 -23.624 -70.736 1.00 61.47 83 ASN A CA 1
ATOM 644 C C . ASN A 1 83 ? 3.055 -25.059 -71.272 1.00 61.47 83 ASN A C 1
ATOM 646 O O . ASN A 1 83 ? 3.224 -26.018 -70.527 1.00 61.47 83 ASN A O 1
ATOM 650 N N . GLY A 1 84 ? 2.905 -25.232 -72.587 1.00 56.06 84 GLY A N 1
ATOM 651 C CA . GLY A 1 84 ? 2.839 -26.542 -73.253 1.00 56.06 84 GLY A CA 1
ATOM 652 C C . GLY A 1 84 ? 4.094 -27.426 -73.144 1.00 56.06 84 GLY A C 1
ATOM 653 O O . GLY A 1 84 ? 4.210 -28.385 -73.898 1.00 56.06 84 GLY A O 1
ATOM 654 N N . SER A 1 85 ? 5.033 -27.118 -72.245 1.00 60.22 85 SER A N 1
ATOM 655 C CA . SER A 1 85 ? 6.234 -27.899 -71.941 1.00 60.22 85 SER A CA 1
ATOM 656 C C . SER A 1 85 ? 6.053 -28.899 -70.792 1.00 60.22 85 SER A C 1
ATOM 658 O O . SER A 1 85 ? 6.957 -29.697 -70.562 1.00 60.22 85 SER A O 1
ATOM 660 N N . GLY A 1 86 ? 4.922 -28.885 -70.069 1.00 55.16 86 GLY A N 1
ATOM 661 C CA . GLY A 1 86 ? 4.633 -29.863 -69.005 1.00 55.16 86 GLY A CA 1
ATOM 662 C C . GLY A 1 86 ? 5.620 -29.840 -67.828 1.00 55.16 86 GLY A C 1
ATOM 663 O O . GLY A 1 86 ? 5.663 -30.786 -67.042 1.00 55.16 86 GLY A O 1
ATOM 664 N N . ALA A 1 87 ? 6.427 -28.783 -67.711 1.00 58.50 87 ALA A N 1
ATOM 665 C CA . ALA A 1 87 ? 7.438 -28.653 -66.675 1.00 58.50 87 ALA A CA 1
ATOM 666 C C . ALA A 1 87 ? 6.801 -28.071 -65.409 1.00 58.50 87 ALA A C 1
ATOM 668 O O . ALA A 1 87 ? 6.334 -26.935 -65.376 1.00 58.50 87 ALA A O 1
ATOM 669 N N . ASN A 1 88 ? 6.749 -28.897 -64.368 1.00 61.19 88 ASN A N 1
ATOM 670 C CA . ASN A 1 88 ? 6.330 -28.503 -63.033 1.00 61.19 88 ASN A CA 1
ATOM 671 C C . ASN A 1 88 ? 7.490 -27.717 -62.393 1.00 61.19 88 ASN A C 1
ATOM 673 O O . ASN A 1 88 ? 8.344 -28.298 -61.722 1.00 61.19 88 ASN A O 1
ATOM 677 N N . ASP A 1 89 ? 7.559 -26.412 -62.661 1.00 71.81 89 ASP A N 1
ATOM 678 C CA . ASP A 1 89 ? 8.661 -25.554 -62.219 1.00 71.81 89 ASP A CA 1
ATOM 679 C C . ASP A 1 89 ? 8.481 -25.184 -60.739 1.00 71.81 89 ASP A C 1
ATOM 681 O O . ASP A 1 89 ? 7.850 -24.189 -60.366 1.00 71.81 89 ASP A O 1
ATOM 685 N N . ALA A 1 90 ? 9.010 -26.048 -59.875 1.00 77.69 90 ALA A N 1
ATOM 686 C CA . ALA A 1 90 ? 9.147 -25.799 -58.450 1.00 77.69 90 ALA A CA 1
ATOM 687 C C . ALA A 1 90 ? 10.519 -25.166 -58.172 1.00 77.69 90 ALA A C 1
ATOM 689 O O . ALA A 1 90 ? 11.552 -25.828 -58.281 1.00 77.69 90 ALA A O 1
ATOM 690 N N . THR A 1 91 ? 10.524 -23.897 -57.768 1.00 84.88 91 THR A N 1
ATOM 691 C CA . THR A 1 91 ? 11.742 -23.145 -57.439 1.00 84.88 91 THR A CA 1
ATOM 692 C C . THR A 1 91 ? 11.809 -22.914 -55.940 1.00 84.88 91 THR A C 1
ATOM 694 O O . THR A 1 91 ? 10.843 -22.461 -55.328 1.00 84.88 91 THR A O 1
ATOM 697 N N . TRP A 1 92 ? 12.958 -23.193 -55.335 1.00 89.12 92 TRP A N 1
ATOM 698 C CA . TRP A 1 92 ? 13.228 -22.873 -53.937 1.00 89.12 92 TRP A CA 1
ATOM 699 C C . TRP A 1 92 ? 14.420 -21.923 -53.833 1.00 89.12 92 TRP A C 1
ATOM 701 O O . TRP A 1 92 ? 15.334 -21.956 -54.657 1.00 89.12 92 TRP A O 1
ATOM 711 N N . GLN A 1 93 ? 14.402 -21.064 -52.819 1.00 92.38 93 GLN A N 1
ATOM 712 C CA . GLN A 1 93 ? 15.451 -20.093 -52.548 1.00 92.38 93 GLN A CA 1
ATOM 713 C C . GLN A 1 93 ? 15.677 -19.983 -51.040 1.00 92.38 93 GLN A C 1
ATOM 715 O O . GLN A 1 93 ? 14.734 -19.891 -50.255 1.00 92.38 93 GLN A O 1
ATOM 720 N N . ILE A 1 94 ? 16.948 -19.953 -50.643 1.00 94.88 94 ILE A N 1
ATOM 721 C CA . ILE A 1 94 ? 17.388 -19.584 -49.295 1.00 94.88 94 ILE A CA 1
ATOM 722 C C . ILE A 1 94 ? 18.188 -18.290 -49.424 1.00 94.88 94 ILE A C 1
ATOM 724 O O . ILE A 1 94 ? 19.092 -18.205 -50.255 1.00 94.88 94 ILE A O 1
ATOM 728 N N . ALA A 1 95 ? 17.871 -17.287 -48.611 1.00 94.69 95 ALA A N 1
ATOM 729 C CA . ALA A 1 95 ? 18.612 -16.035 -48.553 1.00 94.69 95 ALA A CA 1
ATOM 730 C C . ALA A 1 95 ? 19.005 -15.717 -47.110 1.00 94.69 95 ALA A C 1
ATOM 732 O O . ALA A 1 95 ? 18.187 -15.814 -46.199 1.00 94.69 95 ALA A O 1
ATOM 733 N N . ILE A 1 96 ? 20.259 -15.311 -46.913 1.00 95.31 96 ILE A N 1
ATOM 734 C CA . ILE A 1 96 ? 20.772 -14.804 -45.638 1.00 95.31 96 ILE A CA 1
ATOM 735 C C . ILE A 1 96 ? 21.284 -13.387 -45.893 1.00 95.31 96 ILE A C 1
ATOM 737 O O . ILE A 1 96 ? 22.124 -13.172 -46.765 1.00 95.31 96 ILE A O 1
ATOM 741 N N . GLN A 1 97 ? 20.768 -12.415 -45.149 1.00 94.75 97 GLN A N 1
ATOM 742 C CA . GLN A 1 97 ? 21.140 -11.009 -45.234 1.00 94.75 97 GLN A CA 1
ATOM 743 C C . GLN A 1 97 ? 21.614 -10.520 -43.865 1.00 94.75 97 GLN A C 1
ATOM 745 O O . GLN A 1 97 ? 20.941 -10.732 -42.863 1.00 94.75 97 GLN A O 1
ATOM 750 N N . ALA A 1 98 ? 22.741 -9.811 -43.834 1.00 94.31 98 ALA A N 1
ATOM 751 C CA . ALA A 1 98 ? 23.189 -9.062 -42.665 1.00 94.31 98 ALA A CA 1
ATOM 752 C C . ALA A 1 98 ? 23.063 -7.558 -42.939 1.00 94.31 98 ALA A C 1
ATOM 754 O O . ALA A 1 98 ? 23.438 -7.088 -44.017 1.00 94.31 98 ALA A O 1
ATOM 755 N N . ARG A 1 99 ? 22.544 -6.792 -41.977 1.00 92.94 99 ARG A N 1
ATOM 756 C CA . ARG A 1 99 ? 22.401 -5.335 -42.074 1.00 92.94 99 ARG A CA 1
ATOM 757 C C . ARG A 1 99 ? 23.103 -4.665 -40.901 1.00 92.94 99 ARG A C 1
ATOM 759 O O . ARG A 1 99 ? 22.714 -4.858 -39.758 1.00 92.94 99 ARG A O 1
ATOM 766 N N . LEU A 1 100 ? 24.094 -3.822 -41.192 1.00 92.50 100 LEU A N 1
ATOM 767 C CA . LEU A 1 100 ? 24.765 -2.986 -40.195 1.00 92.50 100 LEU A CA 1
ATOM 768 C C . LEU A 1 100 ? 24.777 -1.525 -40.659 1.00 92.50 100 LEU A C 1
ATOM 770 O O . LEU A 1 100 ? 25.439 -1.209 -41.651 1.00 92.50 100 LEU A O 1
ATOM 774 N N . PRO A 1 101 ? 24.081 -0.607 -39.968 1.00 88.00 101 PRO A N 1
ATOM 775 C CA . PRO A 1 101 ? 24.173 0.806 -40.294 1.00 88.00 101 PRO A CA 1
ATOM 776 C C . PRO A 1 101 ? 25.527 1.369 -39.833 1.00 88.00 101 PRO A C 1
ATOM 778 O O . PRO A 1 101 ? 25.809 1.439 -38.635 1.00 88.00 101 PRO A O 1
ATOM 781 N N . LEU A 1 102 ? 26.360 1.802 -40.786 1.00 87.75 102 LEU A N 1
ATOM 782 C CA . LEU A 1 102 ? 27.686 2.373 -40.502 1.00 87.75 102 LEU A CA 1
ATOM 783 C C . LEU A 1 102 ? 27.588 3.752 -39.834 1.00 87.75 102 LEU A C 1
ATOM 785 O O . LEU A 1 102 ? 28.308 4.041 -38.881 1.00 87.75 102 LEU A O 1
ATOM 789 N N . TRP A 1 103 ? 26.648 4.584 -40.286 1.00 90.69 103 TRP A N 1
ATOM 790 C CA . TRP A 1 103 ? 26.413 5.920 -39.746 1.00 90.69 103 TRP A CA 1
ATOM 791 C C . TRP A 1 103 ? 24.921 6.167 -39.548 1.00 90.69 103 TRP A C 1
ATOM 793 O O . TRP A 1 103 ? 24.119 5.965 -40.455 1.00 90.69 103 TRP A O 1
ATOM 803 N N . THR A 1 104 ? 24.541 6.615 -38.352 1.00 88.50 104 THR A N 1
ATOM 804 C CA . THR A 1 104 ? 23.138 6.894 -37.994 1.00 88.50 104 THR A CA 1
ATOM 805 C C . THR A 1 104 ? 22.925 8.325 -37.501 1.00 88.50 104 THR A C 1
ATOM 807 O O . THR A 1 104 ? 21.923 8.580 -36.839 1.00 88.50 104 THR A O 1
ATOM 810 N N . GLY A 1 105 ? 23.883 9.236 -37.717 1.00 92.44 105 GLY A N 1
ATOM 811 C CA . GLY A 1 105 ? 23.771 10.640 -37.293 1.00 92.44 105 GLY A CA 1
ATOM 812 C C . GLY A 1 105 ? 23.493 10.834 -35.795 1.00 92.44 105 GLY A C 1
ATOM 813 O O . GLY A 1 105 ? 22.723 11.707 -35.425 1.00 92.44 105 GLY A O 1
ATOM 814 N N . GLY A 1 106 ? 24.035 9.969 -34.930 1.00 93.25 106 GLY A N 1
ATOM 815 C CA . GLY A 1 106 ? 23.801 10.024 -33.477 1.00 93.25 106 GLY A CA 1
ATOM 816 C C . GLY A 1 106 ? 22.517 9.346 -32.973 1.00 93.25 106 GLY A C 1
ATOM 817 O O . GLY A 1 106 ? 22.395 9.132 -31.769 1.00 93.25 106 GLY A O 1
ATOM 818 N N . ARG A 1 107 ? 21.604 8.905 -33.855 1.00 93.44 107 ARG A N 1
ATOM 819 C CA . ARG A 1 107 ? 20.324 8.271 -33.467 1.00 93.44 107 ARG A CA 1
ATOM 820 C C . ARG A 1 107 ? 20.478 7.101 -32.486 1.00 93.44 107 ARG A C 1
ATOM 822 O O . ARG A 1 107 ? 19.771 7.059 -31.488 1.00 93.44 107 ARG A O 1
ATOM 829 N N . ARG A 1 108 ? 21.412 6.172 -32.734 1.00 93.31 108 ARG A N 1
ATOM 830 C CA . ARG A 1 108 ? 21.653 5.014 -31.843 1.00 93.31 108 ARG A CA 1
ATOM 831 C C . ARG A 1 108 ? 22.115 5.428 -30.446 1.00 93.31 108 ARG A C 1
ATOM 833 O O . ARG A 1 108 ? 21.637 4.888 -29.456 1.00 93.31 108 ARG A O 1
ATOM 840 N N . GLN A 1 109 ? 22.995 6.426 -30.371 1.00 95.00 109 GLN A N 1
ATOM 841 C CA . GLN A 1 109 ? 23.477 6.957 -29.098 1.00 95.00 109 GLN A CA 1
ATOM 842 C C . GLN A 1 109 ? 22.346 7.630 -28.314 1.00 95.00 109 GLN A C 1
ATOM 844 O O . GLN A 1 109 ? 22.232 7.419 -27.108 1.00 95.00 109 GLN A O 1
ATOM 849 N N . ALA A 1 110 ? 21.499 8.407 -28.997 1.00 95.94 110 ALA A N 1
ATOM 850 C CA . ALA A 1 110 ? 20.328 9.030 -28.390 1.00 95.94 110 ALA A CA 1
ATOM 851 C C . ALA A 1 110 ? 19.350 7.978 -27.841 1.00 95.94 110 ALA A C 1
ATOM 853 O O . ALA A 1 110 ? 18.981 8.063 -26.674 1.00 95.94 110 ALA A O 1
ATOM 854 N N . GLN A 1 111 ? 19.032 6.938 -28.621 1.00 95.69 111 GLN A N 1
ATOM 855 C CA . GLN A 1 111 ? 18.162 5.831 -28.194 1.00 95.69 111 GLN A CA 1
ATOM 856 C C . GLN A 1 111 ? 18.731 5.060 -26.993 1.00 95.69 111 GLN A C 1
ATOM 858 O O . GLN A 1 111 ? 18.003 4.733 -26.060 1.00 95.69 111 GLN A O 1
ATOM 863 N N . LEU A 1 112 ? 20.044 4.803 -26.965 1.00 96.56 112 LEU A N 1
ATOM 864 C CA . LEU A 1 112 ? 20.687 4.167 -25.813 1.00 96.56 112 LEU A CA 1
ATOM 865 C C . LEU A 1 112 ? 20.648 5.064 -24.567 1.00 96.56 112 LEU A C 1
ATOM 867 O O . LEU A 1 112 ? 20.447 4.573 -23.455 1.00 96.56 112 LEU A O 1
ATOM 871 N N . SER A 1 113 ? 20.863 6.370 -24.735 1.00 97.50 113 SER A N 1
ATOM 872 C CA . SER A 1 113 ? 20.774 7.344 -23.642 1.00 97.50 113 SER A CA 1
ATOM 873 C C . SER A 1 113 ? 19.355 7.422 -23.076 1.00 97.50 113 SER A C 1
ATOM 875 O O . SER A 1 113 ? 19.178 7.391 -21.857 1.00 97.50 113 SER A O 1
ATOM 877 N N . GLU A 1 114 ? 18.353 7.449 -23.956 1.00 97.62 114 GLU A N 1
ATOM 878 C CA . GLU A 1 114 ? 16.932 7.424 -23.615 1.00 97.62 114 GLU A CA 1
ATOM 879 C C . GLU A 1 114 ? 16.567 6.156 -22.836 1.00 97.62 114 GLU A C 1
ATOM 881 O O . GLU A 1 114 ? 16.073 6.257 -21.715 1.00 97.62 114 GLU A O 1
ATOM 886 N N . ALA A 1 115 ? 16.906 4.969 -23.352 1.00 97.56 115 ALA A N 1
ATOM 887 C CA . ALA A 1 115 ? 16.632 3.704 -22.670 1.00 97.56 115 ALA A CA 1
ATOM 888 C C . ALA A 1 115 ? 17.299 3.641 -21.283 1.00 97.56 115 ALA A C 1
ATOM 890 O O . ALA A 1 115 ? 16.700 3.193 -20.307 1.00 97.56 115 ALA A O 1
ATOM 891 N N . LYS A 1 116 ? 18.537 4.145 -21.152 1.00 98.00 116 LYS A N 1
ATOM 892 C CA . LYS A 1 116 ? 19.223 4.238 -19.850 1.00 98.00 116 LYS A CA 1
ATOM 893 C C . LYS A 1 116 ? 18.514 5.190 -18.887 1.00 98.00 116 LYS A C 1
ATOM 895 O O . LYS A 1 116 ? 18.493 4.920 -17.688 1.00 98.00 116 LYS A O 1
ATOM 900 N N . ALA A 1 117 ? 17.981 6.307 -19.380 1.00 98.19 117 ALA A N 1
ATOM 901 C CA . ALA A 1 117 ? 17.208 7.240 -18.568 1.00 98.19 117 ALA A CA 1
ATOM 902 C C . ALA A 1 117 ? 15.876 6.625 -18.118 1.00 98.19 117 ALA A C 1
ATOM 904 O O . ALA A 1 117 ? 15.545 6.726 -16.940 1.00 98.19 117 ALA A O 1
ATOM 905 N N . GLN A 1 118 ? 15.177 5.918 -19.010 1.00 97.56 118 GLN A N 1
ATOM 906 C CA . GLN A 1 118 ? 13.949 5.186 -18.689 1.00 97.56 118 GLN A CA 1
ATOM 907 C C . GLN A 1 118 ? 14.195 4.084 -17.653 1.00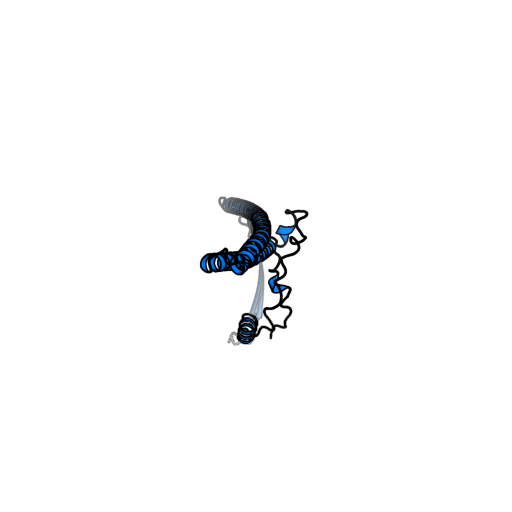 97.56 118 GLN A C 1
ATOM 909 O O . GLN A 1 118 ? 13.441 3.987 -16.691 1.00 97.56 118 GLN A O 1
ATOM 914 N N . ARG A 1 119 ? 15.294 3.322 -17.763 1.00 97.75 119 ARG A N 1
ATOM 915 C CA . ARG A 1 119 ? 15.688 2.350 -16.728 1.00 97.75 119 ARG A CA 1
ATOM 916 C C . ARG A 1 119 ? 15.898 3.012 -15.366 1.00 97.75 119 ARG A C 1
ATOM 918 O O . ARG A 1 119 ? 15.413 2.497 -14.369 1.00 97.75 119 ARG A O 1
ATOM 925 N N . ARG A 1 120 ? 16.598 4.153 -15.306 1.00 98.06 120 ARG A N 1
ATOM 926 C CA . ARG A 1 120 ? 16.765 4.891 -14.039 1.00 98.06 120 ARG A CA 1
ATOM 927 C C . ARG A 1 120 ? 15.424 5.362 -13.479 1.00 98.06 120 ARG A C 1
ATOM 929 O O . ARG A 1 120 ? 15.214 5.271 -12.279 1.00 98.06 120 ARG A O 1
ATOM 936 N N . ALA A 1 121 ? 14.522 5.841 -14.334 1.00 97.88 121 ALA A N 1
ATOM 937 C CA . ALA A 1 121 ? 13.180 6.228 -13.912 1.00 97.88 121 ALA A CA 1
ATOM 938 C C . ALA A 1 121 ? 12.398 5.031 -13.340 1.00 97.88 121 ALA A C 1
ATOM 940 O O . ALA A 1 121 ? 11.805 5.159 -12.275 1.00 97.88 121 ALA A O 1
ATOM 941 N N . ALA A 1 122 ? 12.458 3.865 -13.992 1.00 96.88 122 ALA A N 1
ATOM 942 C CA . ALA A 1 122 ? 11.841 2.632 -13.502 1.00 96.88 122 ALA A CA 1
ATOM 943 C C . ALA A 1 122 ? 12.436 2.178 -12.157 1.00 96.88 122 ALA A C 1
ATOM 945 O O . ALA A 1 122 ? 11.689 1.817 -11.254 1.00 96.88 122 ALA A O 1
ATOM 946 N N . GLN A 1 123 ? 13.757 2.287 -11.984 1.00 97.06 123 GLN A N 1
ATOM 947 C CA . GLN A 1 123 ? 14.424 2.011 -10.709 1.00 97.06 123 GLN A CA 1
ATOM 948 C C . GLN A 1 123 ? 13.921 2.938 -9.589 1.00 97.06 123 GLN A C 1
ATOM 950 O O . GLN A 1 123 ? 13.544 2.469 -8.519 1.00 97.06 123 GLN A O 1
ATOM 955 N N . TYR A 1 124 ? 13.847 4.251 -9.830 1.00 97.75 124 TYR A N 1
ATOM 956 C CA . TYR A 1 124 ? 13.304 5.180 -8.833 1.00 97.75 124 TYR A CA 1
ATOM 957 C C . TYR A 1 124 ? 11.824 4.925 -8.540 1.00 97.75 124 TYR A C 1
ATOM 959 O O . TYR A 1 124 ? 11.395 5.069 -7.397 1.00 97.75 124 TYR A O 1
ATOM 967 N N . GLN A 1 125 ? 11.046 4.519 -9.544 1.00 96.31 125 GLN A N 1
ATOM 968 C CA . GLN A 1 125 ? 9.651 4.139 -9.350 1.00 96.31 125 GLN A CA 1
ATOM 969 C C . GLN A 1 125 ? 9.533 2.894 -8.461 1.00 96.31 125 GLN A C 1
ATOM 971 O O . GLN A 1 125 ? 8.727 2.883 -7.535 1.00 96.31 125 GLN A O 1
ATOM 976 N N . GLN A 1 126 ? 10.358 1.874 -8.693 1.00 95.31 126 GLN A N 1
ATOM 977 C CA . GLN A 1 126 ? 10.427 0.675 -7.858 1.00 95.31 126 GLN A CA 1
ATOM 978 C C . GLN A 1 126 ? 10.812 1.020 -6.412 1.00 95.31 126 GLN A C 1
ATOM 980 O O . GLN A 1 126 ? 10.165 0.556 -5.471 1.00 95.31 126 GLN A O 1
ATOM 985 N N . GLU A 1 127 ? 11.819 1.873 -6.213 1.00 94.81 127 GLU A N 1
ATOM 986 C CA . GLU A 1 127 ? 12.198 2.365 -4.886 1.00 94.81 127 GLU A CA 1
ATOM 987 C C . GLU A 1 127 ? 11.044 3.127 -4.213 1.00 94.81 127 GLU A C 1
ATOM 989 O O . GLU A 1 127 ? 10.753 2.884 -3.041 1.00 94.81 127 GLU A O 1
ATOM 994 N N . ALA A 1 128 ? 10.337 3.992 -4.946 1.00 95.75 128 ALA A N 1
ATOM 995 C CA . ALA A 1 128 ? 9.188 4.733 -4.431 1.00 95.75 128 ALA A CA 1
ATOM 996 C C . ALA A 1 128 ? 8.040 3.805 -4.003 1.00 95.75 128 ALA A C 1
ATOM 998 O O . ALA A 1 128 ? 7.496 3.974 -2.911 1.00 95.75 128 ALA A O 1
ATOM 999 N N . VAL A 1 129 ? 7.712 2.789 -4.809 1.00 94.50 129 VAL A N 1
ATOM 1000 C CA . VAL A 1 129 ? 6.691 1.782 -4.472 1.00 94.50 129 VAL A CA 1
ATOM 1001 C C . VAL A 1 129 ? 7.099 1.002 -3.218 1.00 94.50 129 VAL A C 1
ATOM 1003 O O . VAL A 1 129 ? 6.297 0.864 -2.295 1.00 94.50 129 VAL A O 1
ATOM 1006 N N . LYS A 1 130 ? 8.367 0.580 -3.110 1.00 92.25 130 LYS A N 1
ATOM 1007 C CA . LYS A 1 130 ? 8.892 -0.095 -1.908 1.00 92.25 130 LYS A CA 1
ATOM 1008 C C . LYS A 1 130 ? 8.772 0.779 -0.656 1.00 92.25 130 LYS A C 1
ATOM 1010 O O . LYS A 1 130 ? 8.412 0.275 0.406 1.00 92.25 130 LYS A O 1
ATOM 1015 N N . GLN A 1 131 ? 9.056 2.078 -0.756 1.00 92.56 131 GLN A N 1
ATOM 1016 C CA . GLN A 1 131 ? 8.912 3.003 0.375 1.00 92.56 131 GLN A CA 1
ATOM 1017 C C . GLN A 1 131 ? 7.442 3.259 0.736 1.00 92.56 131 GLN A C 1
ATOM 1019 O O . GLN A 1 131 ? 7.119 3.296 1.923 1.00 92.56 131 GLN A O 1
ATOM 1024 N N . SER A 1 132 ? 6.549 3.375 -0.255 1.00 92.75 132 SER A N 1
ATOM 1025 C CA . SER A 1 132 ? 5.102 3.490 -0.017 1.00 92.75 132 SER A CA 1
ATOM 1026 C C . SER A 1 132 ? 4.572 2.270 0.729 1.00 92.75 132 SER A C 1
ATOM 1028 O O . SER A 1 132 ? 3.944 2.416 1.775 1.00 92.75 132 SER A O 1
ATOM 1030 N N . ALA A 1 133 ? 4.924 1.065 0.270 1.00 90.75 133 ALA A N 1
ATOM 1031 C CA . ALA A 1 133 ? 4.527 -0.180 0.918 1.00 90.75 133 ALA A CA 1
ATOM 1032 C C . ALA A 1 133 ? 5.002 -0.247 2.383 1.00 90.75 133 ALA A C 1
ATOM 1034 O O . ALA A 1 133 ? 4.244 -0.647 3.266 1.00 90.75 133 ALA A O 1
ATOM 1035 N N . ARG A 1 134 ? 6.230 0.210 2.680 1.00 89.19 134 ARG A N 1
ATOM 1036 C CA . ARG A 1 134 ? 6.731 0.317 4.067 1.00 89.19 134 ARG A CA 1
ATOM 1037 C C . ARG A 1 134 ? 5.895 1.278 4.903 1.00 89.19 134 ARG A C 1
ATOM 1039 O O . ARG A 1 134 ? 5.544 0.952 6.036 1.00 89.19 134 ARG A O 1
ATOM 1046 N N . ALA A 1 135 ? 5.595 2.456 4.362 1.00 91.00 135 ALA A N 1
ATOM 1047 C CA . ALA A 1 135 ? 4.805 3.465 5.055 1.00 91.00 135 ALA A CA 1
ATOM 1048 C C . ALA A 1 135 ? 3.380 2.967 5.344 1.00 91.00 135 ALA A C 1
ATOM 1050 O O . ALA A 1 135 ? 2.887 3.154 6.455 1.00 91.00 135 ALA A O 1
ATOM 1051 N N . GLU A 1 136 ? 2.753 2.274 4.390 1.00 90.56 136 GLU A N 1
ATOM 1052 C CA . GLU A 1 136 ? 1.433 1.656 4.550 1.00 90.56 136 GLU A CA 1
ATOM 1053 C C . GLU A 1 136 ? 1.413 0.621 5.676 1.00 90.56 136 GLU A C 1
ATOM 1055 O O . GLU A 1 136 ? 0.520 0.661 6.519 1.00 90.56 136 GLU A O 1
ATOM 1060 N N . VAL A 1 137 ? 2.419 -0.257 5.749 1.00 88.75 137 VAL A N 1
ATOM 1061 C CA . VAL A 1 137 ? 2.535 -1.247 6.835 1.00 88.75 137 VAL A CA 1
ATOM 1062 C C . VAL A 1 137 ? 2.653 -0.560 8.196 1.00 88.75 137 VAL A C 1
ATOM 1064 O O . VAL A 1 137 ? 1.960 -0.930 9.145 1.00 88.75 137 VAL A O 1
ATOM 1067 N N . VAL A 1 138 ? 3.506 0.463 8.305 1.00 90.06 138 VAL A N 1
ATOM 1068 C CA . VAL A 1 138 ? 3.683 1.217 9.557 1.00 90.06 138 VAL A CA 1
ATOM 1069 C C . VAL A 1 138 ? 2.387 1.924 9.963 1.00 90.06 138 VAL A C 1
ATOM 1071 O O . VAL A 1 138 ? 1.998 1.867 11.132 1.00 90.06 138 VAL A O 1
ATOM 1074 N N . ALA A 1 139 ? 1.695 2.553 9.012 1.00 92.31 139 ALA A N 1
ATOM 1075 C CA . ALA A 1 139 ? 0.424 3.227 9.255 1.00 92.31 139 ALA A CA 1
ATOM 1076 C C . ALA A 1 139 ? -0.675 2.242 9.685 1.00 92.31 139 ALA A C 1
ATOM 1078 O O . ALA A 1 139 ? -1.362 2.487 10.679 1.00 92.31 139 ALA A O 1
ATOM 1079 N N . ALA A 1 140 ? -0.802 1.104 8.995 1.00 91.00 140 ALA A N 1
ATOM 1080 C CA . ALA A 1 140 ? -1.772 0.060 9.321 1.00 91.00 140 ALA A CA 1
ATOM 1081 C C . ALA A 1 140 ? -1.527 -0.521 10.721 1.00 91.00 140 ALA A C 1
ATOM 1083 O O . ALA A 1 140 ? -2.466 -0.701 11.496 1.00 91.00 140 ALA A O 1
ATOM 1084 N N . ARG A 1 141 ? -0.259 -0.723 11.098 1.00 89.75 141 ARG A N 1
ATOM 1085 C CA . ARG A 1 141 ? 0.113 -1.168 12.446 1.00 89.75 141 ARG A CA 1
ATOM 1086 C C . ARG A 1 141 ? -0.284 -0.149 13.512 1.00 89.75 141 ARG A C 1
ATOM 1088 O O . ARG A 1 141 ? -0.834 -0.516 14.548 1.00 89.75 141 ARG A O 1
ATOM 1095 N N . GLY A 1 142 ? -0.027 1.135 13.257 1.00 91.81 142 GLY A N 1
ATOM 1096 C CA . GLY A 1 142 ? -0.456 2.217 14.142 1.00 91.81 142 GLY A CA 1
ATOM 1097 C C . GLY A 1 142 ? -1.974 2.228 14.340 1.00 91.81 142 GLY A C 1
ATOM 1098 O O . GLY A 1 142 ? -2.447 2.323 15.472 1.00 91.81 142 GLY A O 1
ATOM 1099 N N . ALA A 1 143 ? -2.735 2.051 13.256 1.00 93.38 143 ALA A N 1
ATOM 1100 C CA . ALA A 1 143 ? -4.191 1.955 13.303 1.00 93.38 143 ALA A CA 1
ATOM 1101 C C . ALA A 1 143 ? -4.675 0.728 14.096 1.00 93.38 143 ALA A C 1
ATOM 1103 O O . ALA A 1 143 ? -5.605 0.848 14.893 1.00 93.38 143 ALA A O 1
ATOM 1104 N N . TRP A 1 144 ? -4.021 -0.427 13.941 1.00 92.75 144 TRP A N 1
ATOM 1105 C CA . TRP A 1 144 ? -4.335 -1.645 14.693 1.00 92.75 144 TRP A CA 1
ATOM 1106 C C . TRP A 1 144 ? -4.121 -1.472 16.200 1.00 92.75 144 TRP A C 1
ATOM 1108 O O . TRP A 1 144 ? -5.016 -1.768 16.992 1.00 92.75 144 TRP A O 1
ATOM 1118 N N . LEU A 1 145 ? -2.970 -0.921 16.602 1.00 92.50 145 LEU A N 1
ATOM 1119 C CA . LEU A 1 145 ? -2.662 -0.646 18.010 1.00 92.50 145 LEU A CA 1
ATOM 1120 C C . LEU A 1 145 ? -3.641 0.369 18.614 1.00 92.50 145 LEU A C 1
ATOM 1122 O O . LEU A 1 145 ? -4.106 0.192 19.741 1.00 92.50 145 LEU A O 1
ATOM 1126 N N . ALA A 1 146 ? -3.992 1.412 17.857 1.00 94.94 146 ALA A N 1
ATOM 1127 C CA . ALA A 1 146 ? -4.984 2.394 18.279 1.00 94.94 146 ALA A CA 1
ATOM 1128 C C . ALA A 1 146 ? -6.373 1.760 18.460 1.00 94.94 146 ALA A C 1
ATOM 1130 O O . ALA A 1 146 ? -7.029 2.007 19.472 1.00 94.94 146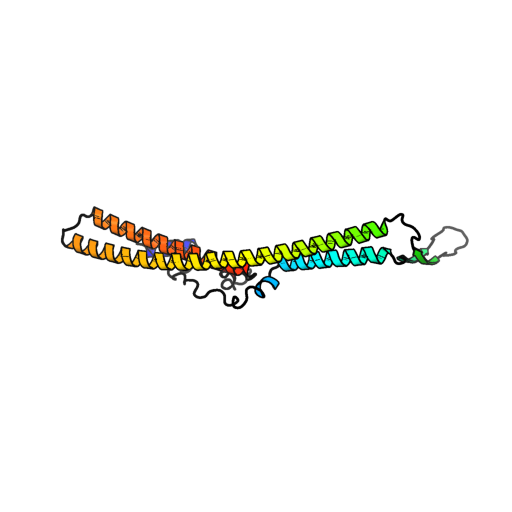 ALA A O 1
ATOM 1131 N N . ALA A 1 147 ? -6.808 0.907 17.529 1.00 93.44 147 ALA A N 1
ATOM 1132 C CA . ALA A 1 147 ? -8.092 0.217 17.618 1.00 93.44 147 ALA A CA 1
ATOM 1133 C C . ALA A 1 147 ? -8.143 -0.762 18.805 1.00 93.44 147 ALA A C 1
ATOM 1135 O O . ALA A 1 147 ? -9.136 -0.793 19.534 1.00 93.44 147 ALA A O 1
ATOM 1136 N N . GLN A 1 148 ? -7.051 -1.486 19.072 1.00 93.62 148 GLN A N 1
ATOM 1137 C CA . GLN A 1 148 ? -6.924 -2.325 20.265 1.00 93.62 148 GLN A CA 1
ATOM 1138 C C . GLN A 1 148 ? -7.057 -1.498 21.555 1.00 93.62 148 GLN A C 1
ATOM 1140 O O . GLN A 1 148 ? -7.764 -1.897 22.485 1.00 93.62 148 GLN A O 1
ATOM 1145 N N . ALA A 1 149 ? -6.390 -0.343 21.630 1.00 95.06 149 ALA A N 1
ATOM 1146 C CA . ALA A 1 149 ? -6.471 0.541 22.790 1.00 95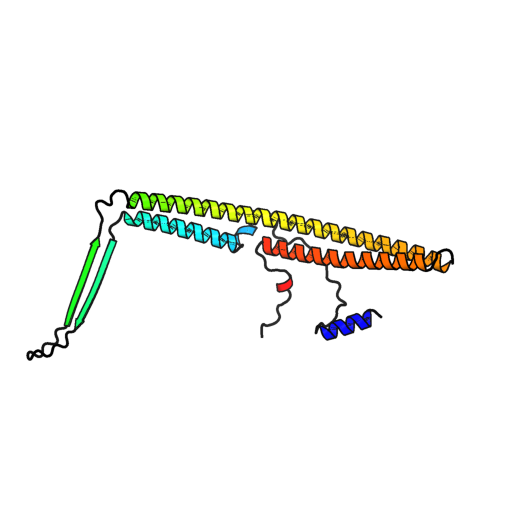.06 149 ALA A CA 1
ATOM 1147 C C . ALA A 1 149 ? -7.889 1.106 22.987 1.00 95.06 149 ALA A C 1
ATOM 1149 O O . ALA A 1 149 ? -8.384 1.128 24.114 1.00 95.06 149 ALA A O 1
ATOM 1150 N N . GLN A 1 150 ? -8.569 1.495 21.902 1.00 95.75 150 GLN A N 1
ATOM 1151 C CA . GLN A 1 150 ? -9.966 1.941 21.935 1.00 95.75 150 GLN A CA 1
ATOM 1152 C C . GLN A 1 150 ? -10.905 0.849 22.448 1.00 95.75 150 GLN A C 1
ATOM 1154 O O . GLN A 1 150 ? -11.761 1.128 23.282 1.00 95.75 150 GLN A O 1
ATOM 1159 N N . TYR A 1 151 ? -10.723 -0.395 22.002 1.00 94.50 151 TYR A N 1
ATOM 1160 C CA . TYR A 1 151 ? -11.516 -1.527 22.478 1.00 94.50 151 TYR A CA 1
ATOM 1161 C C . TYR A 1 151 ? -11.329 -1.769 23.983 1.00 94.50 151 TYR A C 1
ATOM 1163 O O . TYR A 1 151 ? -12.306 -1.924 24.715 1.00 94.50 151 TYR A O 1
ATOM 1171 N N . ARG A 1 152 ? -10.087 -1.708 24.485 1.00 94.88 152 ARG A N 1
ATO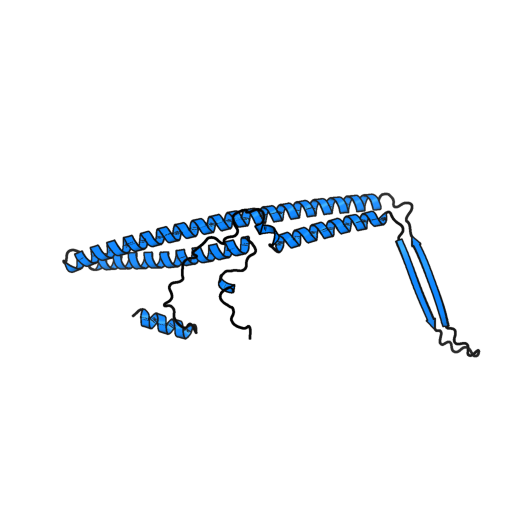M 1172 C CA . ARG A 1 152 ? -9.812 -1.797 25.932 1.00 94.88 152 ARG A CA 1
ATOM 1173 C C . ARG A 1 152 ? -10.449 -0.649 26.719 1.00 94.88 152 ARG A C 1
ATOM 1175 O O . ARG A 1 152 ? -10.983 -0.880 27.798 1.00 94.88 152 ARG A O 1
ATOM 1182 N N . ALA A 1 153 ? -10.418 0.572 26.187 1.00 96.56 153 ALA A N 1
ATOM 1183 C CA . ALA A 1 153 ? -11.076 1.716 26.815 1.00 96.56 153 ALA A CA 1
ATOM 1184 C C . ALA A 1 153 ? -12.604 1.541 26.862 1.00 96.56 153 ALA A C 1
ATOM 1186 O O . ALA A 1 153 ? -13.214 1.807 27.896 1.00 96.56 153 ALA A O 1
ATOM 1187 N N . ALA A 1 154 ? -13.211 1.032 25.785 1.00 95.69 154 ALA A N 1
ATOM 1188 C CA . ALA A 1 154 ? -14.641 0.743 25.733 1.00 95.69 154 ALA A CA 1
ATOM 1189 C C . ALA A 1 154 ? -15.051 -0.359 26.726 1.00 95.69 154 ALA A C 1
ATOM 1191 O O . ALA A 1 154 ? -16.091 -0.235 27.366 1.00 95.69 154 ALA A O 1
ATOM 1192 N N . GLN A 1 155 ? -14.222 -1.392 26.932 1.00 96.00 155 GLN A N 1
ATOM 1193 C CA . GLN A 1 155 ? -14.473 -2.401 27.974 1.00 96.00 155 GLN A CA 1
ATOM 1194 C C . GLN A 1 155 ? -14.536 -1.770 29.370 1.00 96.00 155 GLN A C 1
A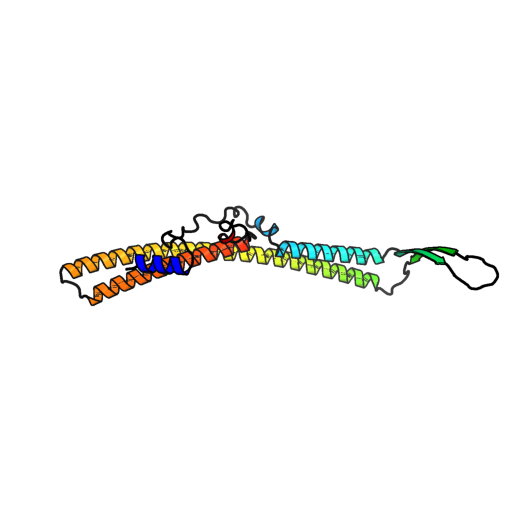TOM 1196 O O . GLN A 1 155 ? -15.473 -2.028 30.124 1.00 96.00 155 GLN A O 1
ATOM 1201 N N . SER A 1 156 ? -13.570 -0.909 29.700 1.00 97.38 156 SER A N 1
ATOM 1202 C CA . SER A 1 156 ? -13.563 -0.190 30.978 1.00 97.38 156 SER A CA 1
ATOM 1203 C C . SER A 1 156 ? -14.774 0.737 31.129 1.00 97.38 156 SER A C 1
ATOM 1205 O O . SER A 1 156 ? -15.318 0.851 32.225 1.00 97.38 156 SER A O 1
ATOM 1207 N N . ALA A 1 157 ? -15.218 1.377 30.042 1.00 96.88 157 ALA A N 1
ATOM 1208 C CA . ALA A 1 157 ? -16.406 2.231 30.044 1.00 96.88 157 ALA A CA 1
ATOM 1209 C C . ALA A 1 157 ? -17.692 1.434 30.315 1.00 96.88 157 ALA A C 1
ATOM 1211 O O . ALA A 1 157 ? -18.518 1.876 31.112 1.00 96.88 157 ALA A O 1
ATOM 1212 N N . VAL A 1 158 ? -17.836 0.244 29.719 1.00 97.62 158 VAL A N 1
ATOM 1213 C CA . VAL A 1 158 ? -18.955 -0.666 30.013 1.00 97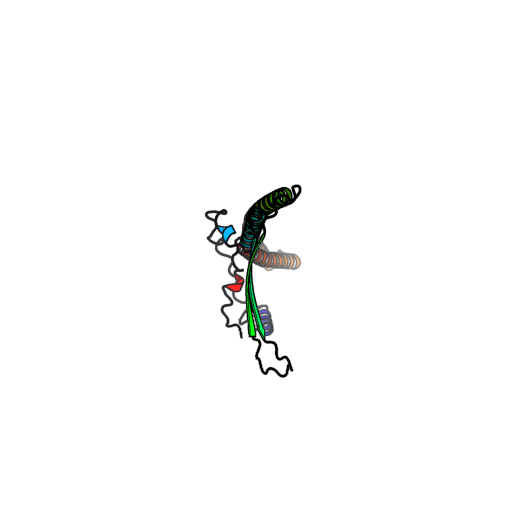.62 158 VAL A CA 1
ATOM 1214 C C . VAL A 1 158 ? -18.942 -1.075 31.483 1.00 97.62 158 VAL A C 1
ATOM 1216 O O . VAL A 1 158 ? -19.955 -0.907 32.150 1.00 97.62 158 VAL A O 1
ATOM 1219 N N . ALA A 1 159 ? -17.799 -1.517 32.017 1.00 97.56 159 ALA A N 1
ATOM 1220 C CA . ALA A 1 159 ? -17.697 -1.914 33.424 1.00 97.56 159 ALA A CA 1
ATOM 1221 C C . ALA A 1 159 ? -18.076 -0.771 34.389 1.00 97.56 159 ALA A C 1
ATOM 1223 O O . ALA A 1 159 ? -18.758 -0.993 35.389 1.00 97.56 159 ALA A O 1
ATOM 1224 N N . ALA A 1 160 ? -17.681 0.468 34.077 1.00 97.69 160 ALA A N 1
ATOM 1225 C CA . ALA A 1 160 ? -18.067 1.640 34.859 1.00 97.69 160 ALA A CA 1
ATOM 1226 C C . ALA A 1 160 ? -19.576 1.940 34.761 1.00 97.69 160 ALA A C 1
ATOM 1228 O O . ALA A 1 160 ? -20.212 2.208 35.780 1.00 97.69 160 ALA A O 1
ATOM 1229 N N . ALA A 1 161 ? -20.160 1.876 33.560 1.00 97.00 161 ALA A N 1
ATOM 1230 C CA . ALA A 1 161 ? -21.590 2.107 33.351 1.00 97.00 161 ALA A CA 1
ATOM 1231 C C . ALA A 1 161 ? -22.462 1.025 34.013 1.00 97.00 161 ALA A C 1
ATOM 1233 O O . ALA A 1 161 ? -23.532 1.333 34.541 1.00 97.00 161 ALA A O 1
ATOM 1234 N N . GLU A 1 162 ? -21.995 -0.226 34.044 1.00 97.81 162 GLU A N 1
ATOM 1235 C CA . GLU A 1 162 ? -22.653 -1.325 34.759 1.00 97.81 162 GLU A CA 1
ATOM 1236 C C . GLU A 1 162 ? -22.709 -1.050 36.263 1.00 97.81 162 GLU A C 1
ATOM 1238 O O . GLU A 1 162 ? -23.772 -1.178 36.870 1.00 97.81 162 GLU A O 1
ATOM 1243 N N . GLU A 1 163 ? -21.606 -0.587 36.856 1.00 97.62 163 GLU A N 1
ATOM 1244 C CA . GLU A 1 163 ? -21.566 -0.253 38.281 1.00 97.62 163 GLU A CA 1
ATOM 1245 C C . GLU A 1 163 ? -22.445 0.961 38.621 1.00 97.62 163 GLU A C 1
ATOM 1247 O O . GLU A 1 163 ? -23.159 0.949 39.626 1.00 97.62 163 GLU A O 1
ATOM 1252 N N . VAL A 1 164 ? -22.466 1.991 37.766 1.00 96.94 164 VAL A N 1
ATOM 1253 C CA . VAL A 1 164 ? -23.375 3.140 37.931 1.00 96.94 164 VAL A CA 1
ATOM 1254 C C . VAL A 1 164 ? -24.832 2.688 37.885 1.00 96.94 164 VAL A C 1
ATOM 1256 O O . VAL A 1 164 ? -25.608 3.044 38.773 1.00 96.94 164 VAL A O 1
ATOM 1259 N N . THR A 1 165 ? -25.195 1.869 36.896 1.00 96.69 165 THR A N 1
ATOM 1260 C CA . THR A 1 165 ? -26.558 1.338 36.749 1.00 96.69 165 THR A CA 1
ATOM 1261 C C . THR A 1 165 ? -26.947 0.501 37.966 1.00 96.69 165 THR A C 1
ATOM 1263 O O . THR A 1 165 ? -28.050 0.654 38.489 1.00 96.69 165 THR A O 1
ATOM 1266 N N . ARG A 1 166 ? -26.026 -0.320 38.491 1.00 97.44 166 ARG A N 1
ATOM 1267 C CA . ARG A 1 166 ? -26.234 -1.113 39.710 1.00 97.44 166 ARG A CA 1
ATOM 1268 C C . ARG A 1 166 ? -26.537 -0.224 40.920 1.00 97.44 166 ARG A C 1
ATOM 1270 O O . ARG A 1 166 ? -27.558 -0.414 41.574 1.00 97.44 166 ARG A O 1
ATOM 1277 N N . ILE A 1 167 ? -25.703 0.788 41.180 1.00 97.06 167 ILE A N 1
ATOM 1278 C CA . ILE A 1 167 ? -25.892 1.731 42.298 1.00 97.06 167 ILE A CA 1
ATOM 1279 C C . ILE A 1 167 ? -27.220 2.488 42.167 1.00 97.06 167 ILE A C 1
ATOM 1281 O O . ILE A 1 167 ? -27.909 2.721 43.163 1.00 97.06 167 ILE A O 1
ATOM 1285 N N . GLN A 1 168 ? -27.583 2.904 40.955 1.00 96.19 168 GLN A N 1
ATOM 1286 C CA . GLN A 1 168 ? -28.836 3.617 40.718 1.00 96.19 168 GLN A CA 1
ATOM 1287 C C . GLN A 1 168 ? -30.063 2.719 40.890 1.00 96.19 168 GLN A C 1
ATOM 1289 O O . GLN A 1 168 ? -31.042 3.143 41.504 1.00 96.19 168 GLN A O 1
ATOM 1294 N N . THR A 1 169 ? -29.980 1.466 40.446 1.00 96.00 169 THR A N 1
ATOM 1295 C CA . THR A 1 169 ? -31.020 0.453 40.670 1.00 96.00 169 THR A CA 1
ATOM 1296 C C . THR A 1 169 ? -31.264 0.240 42.165 1.00 96.00 169 THR A C 1
ATOM 1298 O O . THR A 1 169 ? -32.412 0.273 42.609 1.00 96.00 169 THR A O 1
ATOM 1301 N N . ASP A 1 170 ? -30.191 0.117 42.957 1.00 96.50 170 ASP A N 1
ATOM 1302 C CA . ASP A 1 170 ? -30.280 -0.029 44.416 1.00 96.50 170 ASP A CA 1
ATOM 1303 C C . ASP A 1 170 ? -30.992 1.182 45.055 1.00 96.50 170 ASP A C 1
ATOM 1305 O O . ASP A 1 170 ? -31.924 1.028 45.844 1.00 96.50 170 ASP A O 1
ATOM 1309 N N . ARG A 1 171 ? -30.622 2.413 44.669 1.00 95.50 171 ARG A N 1
ATOM 1310 C CA . ARG A 1 171 ? -31.250 3.642 45.198 1.00 95.50 171 ARG A CA 1
ATOM 1311 C C . ARG A 1 171 ? -32.708 3.803 44.776 1.00 95.50 171 ARG A C 1
ATOM 1313 O O . ARG A 1 171 ? -33.509 4.320 45.556 1.00 95.50 171 ARG A O 1
ATOM 1320 N N . PHE A 1 172 ? -33.054 3.394 43.557 1.00 95.62 172 PHE A N 1
ATOM 1321 C CA . PHE A 1 172 ? -34.435 3.398 43.082 1.00 95.62 172 PHE A CA 1
ATOM 1322 C C . PHE A 1 172 ? -35.294 2.423 43.896 1.00 95.62 172 PHE A C 1
ATOM 1324 O O . PHE A 1 172 ? -36.378 2.798 44.342 1.00 95.62 172 PHE A O 1
ATOM 1331 N N . ALA A 1 173 ? -34.780 1.221 44.185 1.00 94.31 173 ALA A N 1
ATOM 1332 C CA . ALA A 1 173 ? -35.461 0.234 45.025 1.00 94.31 173 ALA A CA 1
ATOM 1333 C C . ALA A 1 173 ? -35.705 0.736 46.463 1.00 94.31 173 ALA A C 1
ATOM 1335 O O . ALA A 1 173 ? -36.709 0.391 47.084 1.00 94.31 173 ALA A O 1
ATOM 1336 N N . GLU A 1 174 ? -34.827 1.598 46.978 1.00 96.19 174 GLU A N 1
ATOM 1337 C CA . GLU A 1 174 ? -34.981 2.268 48.276 1.00 96.19 174 GLU A CA 1
ATOM 1338 C C . GLU A 1 174 ? -35.889 3.515 48.236 1.00 96.19 174 GLU A C 1
ATOM 1340 O O . GLU A 1 174 ? -36.078 4.172 49.262 1.00 96.19 174 GLU A O 1
ATOM 1345 N N . GLY A 1 175 ? -36.429 3.883 47.067 1.00 94.06 175 GLY A N 1
ATOM 1346 C CA . GLY A 1 175 ? -37.247 5.086 46.875 1.00 94.06 175 GLY A CA 1
ATOM 1347 C C . GLY A 1 175 ? -36.460 6.400 46.951 1.00 94.06 175 GLY A C 1
ATOM 1348 O O . GLY A 1 175 ? -37.041 7.455 47.198 1.00 94.06 175 GLY A O 1
ATOM 1349 N N . ARG A 1 176 ? -35.132 6.348 46.776 1.00 91.75 176 ARG A N 1
ATOM 1350 C CA . ARG A 1 176 ? -34.201 7.487 46.899 1.00 91.75 176 ARG A CA 1
ATOM 1351 C C . ARG A 1 176 ? -33.744 8.062 45.553 1.00 91.75 176 ARG A C 1
ATOM 1353 O O . ARG A 1 176 ? -32.917 8.970 45.540 1.00 91.75 176 ARG A O 1
ATOM 1360 N N . LEU A 1 177 ? -34.244 7.528 44.442 1.00 93.56 177 LEU A N 1
ATOM 1361 C CA . LEU A 1 177 ? -33.906 7.930 43.076 1.00 93.56 177 LEU A CA 1
ATOM 1362 C C . LEU A 1 177 ? -35.183 8.026 42.232 1.00 93.56 177 LEU A C 1
ATOM 1364 O O . LEU A 1 177 ? -36.137 7.287 42.483 1.00 93.56 177 LEU A O 1
ATOM 1368 N N . SER A 1 178 ? -35.218 8.923 41.245 1.00 94.56 178 SER A N 1
ATOM 1369 C CA . SER A 1 178 ? -36.344 8.990 40.314 1.00 94.56 178 SER A CA 1
ATOM 1370 C C . SER A 1 178 ? -36.267 7.874 39.264 1.00 94.56 178 SER A C 1
ATOM 1372 O O . SER A 1 178 ? -35.196 7.345 38.971 1.00 94.56 178 SER A O 1
ATOM 1374 N N . ALA A 1 179 ? -37.411 7.522 38.669 1.00 92.62 179 ALA A N 1
ATOM 1375 C CA . ALA A 1 179 ? -37.444 6.573 37.554 1.00 92.62 179 ALA A CA 1
ATOM 1376 C C . ALA A 1 179 ? -36.684 7.102 36.325 1.00 92.62 179 ALA A C 1
ATOM 1378 O O . ALA A 1 179 ? -36.104 6.316 35.584 1.00 92.62 179 ALA A O 1
ATOM 1379 N N . THR A 1 180 ? -36.668 8.424 36.125 1.00 94.19 180 THR A N 1
ATOM 1380 C CA . THR A 1 180 ? -35.943 9.063 35.021 1.00 94.19 180 THR A CA 1
ATOM 1381 C C . THR A 1 180 ? -34.441 8.850 35.152 1.00 94.19 180 THR A C 1
ATOM 1383 O O . THR A 1 180 ? -33.817 8.433 34.187 1.00 94.19 180 THR A O 1
ATOM 1386 N N . ASP A 1 181 ? -33.880 9.042 36.352 1.00 92.75 181 ASP A N 1
ATOM 1387 C CA . ASP A 1 181 ? -32.441 8.850 36.568 1.00 92.75 181 ASP A CA 1
ATOM 1388 C C . ASP A 1 181 ? -32.024 7.401 36.258 1.00 92.75 181 ASP A C 1
ATOM 1390 O O . ASP A 1 18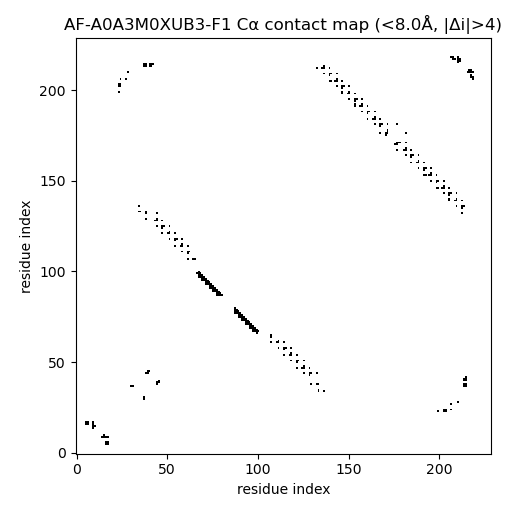1 ? -31.022 7.183 35.582 1.00 92.75 181 ASP A O 1
ATOM 1394 N N . LEU A 1 182 ? -32.823 6.410 36.689 1.00 94.56 182 LEU A N 1
ATOM 1395 C CA . LEU A 1 182 ? -32.558 4.996 36.401 1.00 94.56 182 LEU A CA 1
ATOM 1396 C C . LEU A 1 182 ? -32.556 4.715 34.891 1.00 94.56 182 LEU A C 1
ATOM 1398 O O . LEU A 1 182 ? -31.644 4.056 34.393 1.00 94.56 182 LEU A O 1
ATOM 1402 N N . VAL A 1 183 ? -33.548 5.237 34.163 1.00 95.94 183 VAL A N 1
ATOM 1403 C CA . VAL A 1 183 ? -33.627 5.094 32.701 1.00 95.94 183 VAL A CA 1
ATOM 1404 C C . VAL A 1 183 ? -32.432 5.766 32.016 1.00 95.94 183 VAL A C 1
ATOM 1406 O O . VAL A 1 183 ? -31.892 5.207 31.063 1.00 95.94 183 VAL A O 1
ATOM 1409 N N . ASP A 1 184 ? -31.968 6.914 32.515 1.00 96.25 184 ASP A N 1
ATOM 1410 C CA . ASP A 1 184 ? -30.784 7.598 31.982 1.00 96.25 184 ASP A CA 1
ATOM 1411 C C . ASP A 1 184 ? -29.495 6.775 32.194 1.00 96.25 184 ASP A C 1
ATOM 1413 O O . ASP A 1 184 ? -28.637 6.711 31.303 1.00 96.25 184 ASP A O 1
ATOM 1417 N N . ALA A 1 185 ? -29.347 6.089 33.335 1.00 94.56 185 ALA A N 1
ATOM 1418 C CA . ALA A 1 185 ? -28.224 5.170 33.549 1.00 94.56 185 ALA A CA 1
ATOM 1419 C C . ALA A 1 185 ? -28.300 3.922 32.666 1.00 94.56 185 ALA A C 1
ATOM 1421 O O . ALA A 1 185 ? -27.287 3.535 32.079 1.00 94.56 185 ALA A O 1
ATOM 1422 N N . GLU A 1 186 ? -29.483 3.324 32.517 1.00 95.06 186 GLU A N 1
ATOM 1423 C CA . GLU A 1 186 ? -29.692 2.200 31.599 1.00 95.06 186 GLU A CA 1
ATOM 1424 C C . GLU A 1 186 ? -29.387 2.593 30.145 1.00 95.06 186 GLU A C 1
ATOM 1426 O O . GLU A 1 186 ? -28.733 1.831 29.427 1.00 95.06 186 GLU A O 1
ATOM 1431 N N . ALA A 1 187 ? -29.785 3.798 29.722 1.00 96.62 187 ALA A N 1
ATOM 1432 C CA . ALA A 1 187 ? -29.449 4.347 28.410 1.00 96.62 187 ALA A CA 1
ATOM 1433 C C . ALA A 1 187 ? -27.931 4.524 28.243 1.00 96.62 187 ALA A C 1
ATOM 1435 O O . ALA A 1 187 ? -27.363 4.074 27.250 1.00 96.62 187 ALA A O 1
ATOM 1436 N N . THR A 1 188 ? -27.249 5.075 29.253 1.00 96.12 188 THR A N 1
ATOM 1437 C CA . THR A 1 188 ? -25.783 5.226 29.246 1.00 96.12 188 THR A CA 1
ATOM 1438 C C . THR A 1 188 ? -25.066 3.873 29.142 1.00 96.12 188 THR A C 1
ATOM 1440 O O . THR A 1 188 ? -24.075 3.739 28.420 1.00 96.12 188 THR A O 1
ATOM 1443 N N . LEU A 1 189 ? -25.562 2.843 29.835 1.00 96.38 189 LEU A N 1
ATOM 1444 C CA . LEU A 1 189 ? -25.037 1.481 29.730 1.00 96.38 189 LEU A CA 1
ATOM 1445 C C . LEU A 1 189 ? -25.263 0.885 28.334 1.00 96.38 189 LEU A C 1
ATOM 1447 O O . LEU A 1 189 ? -24.362 0.245 27.782 1.00 96.38 189 LEU A O 1
ATOM 1451 N N . ALA A 1 190 ? -26.445 1.087 27.752 1.00 93.88 190 ALA A N 1
ATOM 1452 C CA . ALA A 1 190 ? -26.739 0.645 26.393 1.00 93.88 190 ALA A CA 1
ATOM 1453 C C . ALA A 1 190 ? -25.798 1.305 25.368 1.00 93.88 190 ALA A C 1
ATOM 1455 O O . ALA A 1 190 ? -25.235 0.605 24.519 1.00 93.88 190 ALA A O 1
ATOM 1456 N N . ASP A 1 191 ? -25.545 2.608 25.501 1.00 95.25 191 ASP A N 1
ATOM 1457 C CA . ASP A 1 191 ? -24.605 3.345 24.652 1.00 95.25 191 ASP A CA 1
ATOM 1458 C C . ASP A 1 191 ? -23.167 2.828 24.806 1.00 95.25 191 ASP A C 1
ATOM 1460 O O . ASP A 1 191 ? -22.487 2.566 23.810 1.00 95.25 191 ASP A O 1
ATOM 1464 N N . ALA A 1 192 ? -22.709 2.585 26.041 1.00 95.19 192 ALA A N 1
ATOM 1465 C CA . ALA A 1 192 ? -21.380 2.028 26.298 1.00 95.19 192 ALA A CA 1
ATOM 1466 C C . ALA A 1 192 ? -21.201 0.638 25.658 1.00 95.19 192 ALA A C 1
ATOM 1468 O O . ALA A 1 192 ? -20.157 0.343 25.069 1.00 95.19 192 ALA A O 1
ATOM 1469 N N . ARG A 1 193 ? -22.229 -0.218 25.727 1.00 94.75 193 ARG A N 1
ATOM 1470 C CA . ARG A 1 193 ? -22.224 -1.541 25.079 1.00 94.75 193 ARG A CA 1
ATOM 1471 C C . ARG A 1 193 ? -22.203 -1.429 23.555 1.00 94.75 193 ARG A C 1
ATOM 1473 O O . ARG A 1 193 ? -21.482 -2.185 22.904 1.00 94.75 193 ARG A O 1
ATOM 1480 N N . SER A 1 194 ? -22.939 -0.475 22.987 1.00 93.19 194 SER A N 1
ATOM 1481 C CA . SER A 1 194 ? -22.920 -0.190 21.546 1.00 93.19 194 SER A CA 1
ATOM 1482 C C . SER A 1 194 ? -21.529 0.254 21.066 1.00 93.19 194 SER A C 1
ATOM 1484 O O . SER A 1 194 ? -21.024 -0.230 20.045 1.00 93.19 194 SER A O 1
ATOM 1486 N N . GLU A 1 195 ? -20.847 1.104 21.838 1.00 94.06 195 GLU A N 1
ATOM 1487 C CA . GLU A 1 195 ? -19.481 1.547 21.531 1.00 94.06 195 GLU A CA 1
ATOM 1488 C C . GLU A 1 195 ? -18.454 0.411 21.668 1.00 94.06 195 GLU A C 1
ATOM 1490 O O . GLU A 1 195 ? -17.529 0.301 20.857 1.00 94.06 195 GLU A O 1
ATOM 1495 N N . LEU A 1 196 ? -18.628 -0.500 22.631 1.00 92.62 196 LEU A N 1
ATOM 1496 C CA . LEU A 1 196 ? -17.797 -1.702 22.736 1.00 92.62 196 LEU A CA 1
ATOM 1497 C C . LEU A 1 196 ? -17.877 -2.558 21.464 1.00 92.62 196 LEU A C 1
ATOM 1499 O 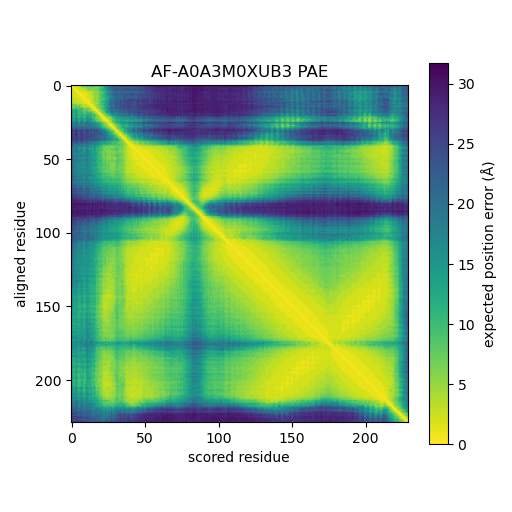O . LEU A 1 196 ? -16.846 -2.970 20.930 1.00 92.62 196 LEU A O 1
ATOM 1503 N N . VAL A 1 197 ? -19.082 -2.787 20.942 1.00 88.81 197 VAL A N 1
ATOM 1504 C CA . VAL A 1 197 ? -19.267 -3.540 19.692 1.00 88.81 197 VAL A CA 1
ATOM 1505 C C . VAL A 1 197 ? -18.650 -2.787 18.510 1.00 88.81 197 VAL A C 1
ATOM 1507 O O . VAL A 1 197 ? -17.915 -3.370 17.712 1.00 88.81 197 VAL A O 1
ATOM 1510 N N . SER A 1 198 ? -18.875 -1.476 18.422 1.00 91.25 198 SER A N 1
ATOM 1511 C CA . SER A 1 198 ? -18.319 -0.638 17.352 1.00 91.25 198 SER A CA 1
ATOM 1512 C C . SER A 1 198 ? -16.785 -0.621 17.362 1.00 91.25 198 SER A C 1
ATOM 1514 O O . SER A 1 198 ? -16.150 -0.730 16.310 1.00 91.25 198 SER A O 1
ATOM 1516 N N . SER A 1 199 ? -16.168 -0.547 18.543 1.00 92.06 199 SER A N 1
ATOM 1517 C CA . SER A 1 199 ? -14.711 -0.596 18.703 1.00 92.06 199 SER A CA 1
ATOM 1518 C C . SER A 1 199 ? -14.119 -1.963 18.342 1.00 92.06 199 SER A C 1
ATOM 1520 O O . SER A 1 199 ? -13.065 -2.008 17.708 1.00 92.06 199 SER A O 1
ATOM 1522 N N . LEU A 1 200 ? -14.821 -3.063 18.634 1.00 89.81 200 LEU A N 1
ATOM 1523 C CA . LEU A 1 200 ? -14.430 -4.405 18.196 1.00 89.81 200 LEU A CA 1
ATOM 1524 C C . LEU A 1 200 ? -14.434 -4.525 16.666 1.00 89.81 200 LEU A C 1
ATOM 1526 O O . LEU A 1 200 ? -13.470 -5.016 16.081 1.00 89.81 200 LEU A O 1
ATOM 1530 N N . VAL A 1 201 ? -15.478 -4.021 16.001 1.00 88.81 201 VAL A N 1
ATOM 1531 C CA . VAL A 1 201 ? -15.548 -3.996 14.529 1.00 88.81 201 VAL A CA 1
ATOM 1532 C C . VAL A 1 201 ? -14.422 -3.145 13.936 1.00 88.81 201 VAL A C 1
ATOM 1534 O O . VAL A 1 201 ? -13.810 -3.540 12.942 1.00 88.81 201 VAL A O 1
ATOM 1537 N N . ARG A 1 202 ? -14.107 -1.988 14.538 1.00 91.06 202 ARG A N 1
ATOM 1538 C CA . ARG A 1 202 ? -12.958 -1.167 14.116 1.00 91.06 202 ARG A CA 1
ATOM 1539 C C . ARG A 1 202 ? -11.641 -1.928 14.248 1.00 91.06 202 ARG A C 1
ATOM 1541 O O . ARG A 1 202 ? -10.805 -1.822 13.354 1.00 91.06 202 ARG A O 1
ATOM 1548 N N . TRP A 1 203 ? -11.470 -2.708 15.314 1.00 90.31 203 TRP A N 1
ATOM 1549 C CA . TRP A 1 203 ? -10.269 -3.515 15.503 1.00 90.31 203 TRP A CA 1
ATOM 1550 C C . TRP A 1 203 ? -10.136 -4.610 14.440 1.00 90.31 203 TRP A C 1
ATOM 1552 O O . TRP A 1 203 ? -9.072 -4.738 13.843 1.00 90.31 203 TRP A O 1
ATOM 1562 N N . TRP A 1 204 ? -11.224 -5.303 14.098 1.00 86.94 204 TRP A N 1
ATOM 1563 C CA . TRP A 1 204 ? -11.233 -6.278 13.001 1.00 86.94 204 TRP A CA 1
ATOM 1564 C C . TRP A 1 204 ? -10.911 -5.670 11.633 1.00 86.94 204 TRP A C 1
ATOM 1566 O O . TRP A 1 204 ? -10.120 -6.232 10.881 1.00 86.94 204 TRP A O 1
ATOM 1576 N N . LYS A 1 205 ? -11.459 -4.491 11.320 1.00 89.81 205 LYS A N 1
ATOM 1577 C CA . LYS A 1 205 ? -11.113 -3.771 10.082 1.00 89.81 205 LYS A CA 1
ATOM 1578 C C . LYS A 1 205 ? -9.638 -3.372 10.039 1.00 89.81 205 LYS A C 1
ATOM 1580 O O . LYS A 1 205 ? -9.023 -3.410 8.979 1.00 89.81 205 LYS A O 1
ATOM 1585 N N . ALA A 1 206 ? -9.076 -2.975 11.179 1.00 90.31 206 ALA A N 1
ATOM 1586 C CA . ALA A 1 206 ? -7.662 -2.639 11.273 1.00 90.31 206 ALA A CA 1
ATOM 1587 C C . ALA A 1 206 ? -6.761 -3.881 11.150 1.00 90.31 206 ALA A C 1
ATOM 1589 O O . ALA A 1 206 ? -5.683 -3.780 10.572 1.00 90.31 206 ALA A O 1
ATOM 1590 N N . ASP A 1 207 ? -7.198 -5.041 11.654 1.00 88.31 207 ASP A N 1
ATOM 1591 C CA . ASP A 1 207 ? -6.506 -6.326 11.459 1.00 88.31 207 ASP A CA 1
ATOM 1592 C C . ASP A 1 207 ? -6.441 -6.702 9.983 1.00 88.31 207 ASP A C 1
ATOM 1594 O O . ASP A 1 207 ? -5.370 -7.003 9.458 1.00 88.31 207 ASP A O 1
ATOM 1598 N N . ASP A 1 208 ? -7.574 -6.584 9.296 1.00 87.19 208 ASP A N 1
ATOM 1599 C CA . ASP A 1 208 ? -7.661 -6.851 7.870 1.00 87.19 208 ASP A CA 1
ATOM 1600 C C . ASP A 1 208 ? -6.771 -5.914 7.038 1.00 87.19 208 ASP A C 1
ATOM 1602 O O . ASP A 1 208 ? -5.953 -6.352 6.227 1.00 87.19 208 ASP A O 1
ATOM 1606 N N . ALA A 1 209 ? -6.848 -4.609 7.310 1.00 88.31 209 ALA A N 1
ATOM 1607 C CA . ALA A 1 209 ? -5.997 -3.621 6.655 1.00 88.31 209 ALA A CA 1
ATOM 1608 C C . ALA A 1 209 ? -4.501 -3.901 6.882 1.00 88.31 209 ALA A C 1
ATOM 1610 O O . ALA A 1 209 ? -3.692 -3.716 5.972 1.00 88.31 209 ALA A O 1
ATOM 1611 N N . LEU A 1 210 ? -4.123 -4.374 8.075 1.00 87.38 210 LEU A N 1
ATOM 1612 C CA . LEU A 1 210 ? -2.748 -4.755 8.386 1.00 87.38 210 LEU A CA 1
ATOM 1613 C C . LEU A 1 210 ? -2.312 -6.011 7.620 1.00 87.38 210 LEU A C 1
ATOM 1615 O O . LEU A 1 210 ? -1.203 -6.035 7.087 1.00 87.38 210 LEU A O 1
ATOM 1619 N N . ARG A 1 211 ? -3.175 -7.029 7.517 1.00 84.62 211 ARG A N 1
ATOM 1620 C CA . ARG A 1 211 ? -2.914 -8.231 6.706 1.00 84.62 211 ARG A CA 1
ATOM 1621 C C . ARG A 1 211 ? -2.698 -7.870 5.239 1.00 84.62 211 ARG A C 1
ATOM 1623 O O . ARG A 1 211 ? -1.672 -8.250 4.675 1.00 84.62 211 ARG A O 1
ATOM 1630 N N . LEU A 1 212 ? -3.588 -7.060 4.666 1.00 85.25 212 LEU A N 1
ATOM 1631 C CA . LEU A 1 212 ? -3.472 -6.572 3.290 1.00 85.25 212 LEU A CA 1
ATOM 1632 C C . LEU A 1 212 ? -2.193 -5.758 3.072 1.00 85.25 212 LEU A C 1
ATOM 1634 O O . LEU A 1 212 ? -1.494 -5.970 2.083 1.00 85.25 212 LEU A O 1
ATOM 1638 N N . ALA A 1 213 ? -1.835 -4.879 4.013 1.00 86.25 213 ALA A N 1
ATOM 1639 C CA . ALA A 1 213 ? -0.605 -4.095 3.924 1.00 86.25 213 ALA A CA 1
ATOM 1640 C C . ALA A 1 213 ? 0.658 -4.977 3.922 1.00 86.25 213 ALA A C 1
ATOM 1642 O O . ALA A 1 213 ? 1.665 -4.612 3.318 1.00 86.25 213 ALA A O 1
ATOM 1643 N N . VAL A 1 214 ? 0.613 -6.147 4.559 1.00 82.94 214 VAL A N 1
ATOM 1644 C CA . VAL A 1 214 ? 1.699 -7.144 4.563 1.00 82.94 214 VAL A CA 1
ATOM 1645 C C . VAL A 1 214 ? 1.657 -8.064 3.332 1.00 82.94 214 VAL A C 1
ATOM 1647 O O . VAL A 1 214 ? 2.607 -8.799 3.089 1.00 82.94 214 VAL A O 1
ATOM 1650 N N . GLY A 1 215 ? 0.595 -8.010 2.525 1.00 78.62 215 GLY A N 1
ATOM 1651 C CA . GLY A 1 215 ? 0.391 -8.900 1.379 1.00 78.62 215 GLY A CA 1
ATOM 1652 C C . GLY A 1 215 ? -0.236 -10.252 1.742 1.00 78.62 215 GLY A C 1
ATOM 1653 O O . GLY A 1 215 ? -0.149 -11.194 0.958 1.00 78.62 215 GLY A O 1
ATOM 1654 N N . LEU A 1 216 ? -0.855 -10.370 2.920 1.00 77.44 216 LEU A N 1
ATOM 1655 C CA . LEU A 1 216 ? -1.657 -11.528 3.318 1.00 77.44 216 LEU A CA 1
ATOM 1656 C C . LEU A 1 216 ? -3.133 -11.313 2.967 1.00 77.44 216 LEU A C 1
ATOM 1658 O O . LEU A 1 216 ? -3.625 -10.184 2.940 1.00 77.44 216 LEU A O 1
ATOM 1662 N N . ALA A 1 217 ? -3.852 -12.412 2.743 1.00 72.19 217 ALA A N 1
ATOM 1663 C CA . ALA A 1 217 ? -5.295 -12.363 2.564 1.00 72.19 217 ALA A CA 1
ATOM 1664 C C . ALA A 1 217 ? -6.010 -11.927 3.866 1.00 72.19 217 ALA A C 1
ATOM 1666 O O . ALA A 1 217 ? -5.538 -12.240 4.970 1.00 72.19 217 ALA A O 1
ATOM 1667 N N . PRO A 1 218 ? -7.162 -11.243 3.747 1.00 68.69 218 PRO A N 1
ATOM 1668 C CA . PRO A 1 218 ? -8.048 -10.950 4.869 1.00 68.69 218 PRO A CA 1
ATOM 1669 C C . PRO A 1 218 ? -8.376 -12.178 5.716 1.00 68.69 218 PRO A C 1
ATOM 1671 O O . PRO A 1 218 ? -8.646 -13.248 5.172 1.00 68.69 218 PRO A O 1
ATOM 1674 N N . ALA A 1 219 ? -8.434 -12.013 7.043 1.00 65.12 219 ALA A N 1
ATOM 1675 C CA . ALA A 1 219 ? -8.777 -13.093 7.980 1.00 65.12 219 ALA A CA 1
ATOM 1676 C C . ALA A 1 219 ? -10.110 -13.780 7.640 1.00 65.12 219 ALA A C 1
ATOM 1678 O O . ALA A 1 219 ? -10.257 -14.982 7.834 1.00 65.12 219 ALA A O 1
ATOM 1679 N N . ALA A 1 220 ? -11.057 -13.021 7.081 1.00 55.56 220 ALA A N 1
ATOM 1680 C CA . ALA A 1 220 ? -12.370 -13.514 6.677 1.00 55.56 220 ALA A CA 1
ATOM 1681 C C . ALA A 1 220 ? -12.314 -14.639 5.621 1.00 55.56 220 ALA A C 1
ATOM 1683 O O . ALA A 1 220 ? -13.275 -15.393 5.496 1.00 55.56 220 ALA A O 1
ATOM 1684 N N . TYR A 1 221 ? -11.208 -14.779 4.878 1.00 49.66 221 TYR A N 1
ATOM 1685 C CA . TYR A 1 221 ? -11.043 -15.853 3.892 1.00 49.66 221 TYR A CA 1
ATOM 1686 C C . TYR A 1 221 ? -10.439 -17.142 4.467 1.00 49.66 221 TYR A C 1
ATOM 1688 O O . TYR A 1 221 ? -10.574 -18.180 3.824 1.00 49.66 221 TYR A O 1
ATOM 1696 N N . ASP A 1 222 ? -9.827 -17.122 5.658 1.00 45.97 222 ASP A N 1
ATOM 1697 C CA . ASP A 1 222 ? -9.298 -18.346 6.288 1.00 45.97 222 ASP A CA 1
ATOM 1698 C C . ASP A 1 222 ? -10.440 -19.269 6.770 1.00 45.97 222 ASP A C 1
ATOM 1700 O O . ASP A 1 222 ? -10.293 -20.491 6.800 1.00 45.97 222 ASP A O 1
ATOM 1704 N N . GLU A 1 223 ? -11.600 -18.698 7.115 1.00 43.19 223 GLU A N 1
ATOM 1705 C CA . GLU A 1 223 ? -12.755 -19.435 7.651 1.00 43.19 223 GLU A CA 1
ATOM 1706 C C . GLU A 1 223 ? -13.740 -19.915 6.566 1.00 43.19 223 GLU A C 1
ATOM 1708 O O . GLU A 1 223 ? -14.463 -20.891 6.772 1.00 43.19 223 GLU A O 1
ATOM 1713 N N . TYR A 1 224 ? -13.734 -19.313 5.368 1.00 39.56 224 TYR A N 1
ATOM 1714 C CA . TYR A 1 224 ? -14.584 -19.744 4.250 1.00 39.56 224 TYR A CA 1
ATOM 1715 C C . TYR A 1 224 ? -13.887 -20.815 3.393 1.00 39.56 224 TYR A C 1
ATOM 1717 O O . TYR A 1 224 ? -13.602 -20.625 2.215 1.00 39.56 224 TYR A O 1
ATOM 1725 N N . THR A 1 225 ? -13.641 -21.987 3.984 1.00 37.84 225 THR A N 1
ATOM 1726 C CA . THR A 1 225 ? -13.239 -23.218 3.265 1.00 37.84 225 THR A CA 1
ATOM 1727 C C . THR A 1 225 ? -14.446 -24.026 2.763 1.00 37.84 225 THR A C 1
ATOM 1729 O O . THR A 1 225 ? -14.361 -25.232 2.523 1.00 37.84 225 THR A O 1
ATOM 1732 N N . GLY A 1 226 ? -15.596 -23.370 2.581 1.00 37.72 226 GLY A N 1
ATOM 1733 C CA . GLY A 1 226 ? -16.755 -23.972 1.930 1.00 37.72 226 GLY A CA 1
ATOM 1734 C C . GLY A 1 226 ? -16.492 -24.171 0.431 1.00 37.72 226 GLY A C 1
ATOM 1735 O O . GLY A 1 226 ? -15.927 -23.280 -0.204 1.00 37.72 226 GLY A O 1
ATOM 1736 N N . PRO A 1 227 ? -16.875 -25.316 -0.164 1.00 27.80 227 PRO A N 1
ATOM 1737 C CA . PRO A 1 227 ? -16.659 -25.554 -1.584 1.00 27.80 227 PRO A CA 1
ATOM 1738 C C . PRO A 1 227 ? -17.392 -24.497 -2.412 1.00 27.80 227 PRO A C 1
ATOM 1740 O O . PRO A 1 227 ? -18.599 -24.306 -2.258 1.00 27.80 227 PRO A O 1
ATOM 1743 N N . VAL A 1 228 ? -16.658 -23.852 -3.320 1.00 42.69 228 VAL A N 1
ATOM 1744 C CA . VAL A 1 228 ? -17.243 -23.074 -4.415 1.00 42.69 228 VAL A CA 1
ATOM 1745 C C . VAL A 1 228 ? -18.083 -24.051 -5.240 1.00 42.69 228 VAL A C 1
ATOM 1747 O O . VAL A 1 228 ? -17.537 -24.981 -5.838 1.00 42.69 228 VAL A O 1
ATOM 1750 N N . LYS A 1 229 ? -19.407 -23.899 -5.190 1.00 34.72 229 LYS A N 1
ATOM 1751 C CA . LYS A 1 229 ? -20.330 -24.561 -6.116 1.00 34.72 229 LYS A CA 1
ATOM 1752 C C . LYS A 1 229 ? -20.576 -23.673 -7.322 1.00 34.72 229 LYS A C 1
ATOM 1754 O O . LYS A 1 229 ? -20.688 -22.445 -7.117 1.00 34.72 229 LYS A O 1
#

Mean predicted aligned error: 11.53 Å

Solvent-accessible surface area (backbone atoms only — not comparable to full-atom values): 12855 Å² total; per-residue (Å²): 116,65,69,64,50,45,54,52,52,18,63,74,68,79,40,96,64,77,78,72,74,81,74,72,88,87,64,78,77,89,68,67,93,45,81,79,71,42,53,77,69,23,69,70,47,49,52,30,49,52,48,28,50,53,28,48,50,45,32,52,54,39,54,48,71,80,50,66,49,77,47,75,51,76,50,76,50,73,50,91,64,96,54,100,77,79,67,80,51,68,48,73,50,77,50,77,46,76,50,67,84,90,74,62,89,60,51,62,60,50,48,34,52,49,30,51,51,50,24,51,51,31,46,52,50,32,52,51,49,51,51,50,48,48,51,46,35,54,51,26,49,53,47,27,55,50,24,50,52,48,28,55,50,26,50,54,46,30,58,52,28,51,52,52,32,50,57,40,50,55,34,34,76,70,69,74,45,56,72,66,59,42,51,52,32,50,50,51,30,51,52,30,49,52,47,30,54,51,27,47,52,49,26,53,55,24,49,30,48,33,30,47,45,46,47,42,76,45,70,77,60,75,75,60,76,67,81,89,125

pLDDT: mean 83.6, std 16.79, range [27.8, 98.19]

Nearest PDB structures (foldseek):
  4k7r-assembly1_A  TM=8.280E-01  e=2.021E-07  Escherichia coli K-12
  5azs-assembly1_C  TM=7.622E-01  e=9.574E-08  Pseudomonas aeruginosa PAO1
  1ek9-assembly1_A  TM=7.522E-01  e=6.194E-07  Escherichia coli
  7ng9-assembly1_A  TM=7.076E-01  e=8.999E-07  Klebsiella quasipneumoniae
  2vdd-assembly1_A  TM=6.787E-01  e=3.833E-07  Escherichia coli K-12

Secondary structure (DSSP, 8-state):
-HHHHHHHHHHHTT-S-S-S------S--TTTT-TTTSGGG-HHHHHHHHHHHHHHHHHHHHHHTTSPEEEEEEEEEEE----TT---EEEEEEEEEEE--S--TTHHHHHHHHHHHHHHHHHHHHHHHHHHHHHHHHHHHHHHHHHHHHHHHHHHHHHHHHHHHHHHHHHHHTT-S-HHHHHHHHHHHHHHHHHHHHHHHHHHHHHHHHHHHHTPPPTHHHH------